Protein AF-A0A968K3A8-F1 (afdb_monomer_lite)

Radius of gyration: 24.77 Å; chains: 1; bounding box: 49×93×51 Å

Secondary structure (DSSP, 8-state):
---S-SSSSSSSSSS------------B-SS--EEEEE-HHHHHHHSTTTSTT-PPTT-S----TTPPP-EEEEE-PBPTT-SS-TT-----PPPTT-------EE-TTS-EEPPPPPPP--SSS-TT-S--B---TTSPPBPEE-HHHHS---S------GGGS-SS-S-SSS-----TT-SEE-SSPPTTTTTTHHHH--SS-EESSHHHHHHHHHHH-BTTB--TT----EETT-----

pLDDT: mean 70.06, std 15.85, range [37.5, 94.19]

Structure (mmCIF, N/CA/C/O backbone):
data_AF-A0A968K3A8-F1
#
_entry.id   AF-A0A968K3A8-F1
#
loop_
_atom_site.group_PDB
_atom_site.id
_atom_site.type_symbol
_atom_site.label_atom_id
_atom_site.label_alt_id
_atom_site.label_comp_id
_atom_site.label_asym_id
_atom_site.label_entity_id
_atom_site.label_seq_id
_atom_site.pdbx_PDB_ins_code
_atom_site.Cartn_x
_atom_site.Cartn_y
_atom_site.Cartn_z
_atom_site.occupancy
_atom_site.B_iso_or_equiv
_atom_site.auth_seq_id
_atom_site.auth_comp_id
_atom_site.auth_asym_id
_atom_site.auth_atom_id
_atom_site.pdbx_PDB_model_num
ATOM 1 N N . MET A 1 1 ? 18.594 -73.652 -20.340 1.00 46.50 1 MET A N 1
ATOM 2 C CA . MET A 1 1 ? 17.244 -73.217 -20.770 1.00 46.50 1 MET A CA 1
ATOM 3 C C . MET A 1 1 ? 16.472 -72.756 -19.541 1.00 46.50 1 MET A C 1
ATOM 5 O O . MET A 1 1 ? 16.042 -73.593 -18.764 1.00 46.50 1 MET A O 1
ATOM 9 N N . ILE A 1 2 ? 16.379 -71.441 -19.318 1.00 38.69 2 ILE A N 1
ATOM 10 C CA . ILE A 1 2 ? 15.643 -70.809 -18.207 1.00 38.69 2 ILE A CA 1
ATOM 11 C C . ILE A 1 2 ? 14.706 -69.752 -18.815 1.00 38.69 2 ILE A C 1
ATOM 13 O O . ILE A 1 2 ? 15.023 -69.140 -19.831 1.00 38.69 2 ILE A O 1
ATOM 17 N N . SER A 1 3 ? 13.509 -69.651 -18.240 1.00 44.22 3 SER A N 1
ATOM 18 C CA . SER A 1 3 ? 12.244 -69.248 -18.867 1.00 44.22 3 SER A CA 1
ATOM 19 C C . SER A 1 3 ? 12.092 -67.762 -19.237 1.00 44.22 3 SER A C 1
ATOM 21 O O . SER A 1 3 ? 12.485 -66.881 -18.476 1.00 44.22 3 SER A O 1
ATOM 23 N N . LYS A 1 4 ? 11.386 -67.495 -20.348 1.00 49.47 4 LYS A N 1
ATOM 24 C CA . LYS A 1 4 ? 11.006 -66.174 -20.896 1.00 49.47 4 LYS A CA 1
ATOM 25 C C . LYS A 1 4 ? 9.704 -65.577 -20.300 1.00 49.47 4 LYS A C 1
ATOM 27 O O . LYS A 1 4 ? 8.900 -65.023 -21.041 1.00 49.47 4 LYS A O 1
ATOM 32 N N . GLN A 1 5 ? 9.436 -65.677 -18.993 1.00 49.47 5 GLN A N 1
ATOM 33 C CA . GLN A 1 5 ? 8.121 -65.262 -18.438 1.00 49.47 5 GLN A CA 1
ATOM 34 C C . GLN A 1 5 ? 8.132 -64.245 -17.279 1.00 49.47 5 GLN A C 1
ATOM 36 O O . GLN A 1 5 ? 7.178 -64.176 -16.509 1.00 49.47 5 GLN A O 1
ATOM 41 N N . ARG A 1 6 ? 9.152 -63.385 -17.151 1.00 44.56 6 ARG A N 1
ATOM 42 C CA . ARG A 1 6 ? 9.173 -62.344 -16.093 1.00 44.56 6 ARG A CA 1
ATOM 43 C C . ARG A 1 6 ? 9.508 -60.923 -16.563 1.00 44.56 6 ARG A C 1
ATOM 45 O O . ARG A 1 6 ? 10.099 -60.162 -15.814 1.00 44.56 6 ARG A O 1
ATOM 52 N N . LEU A 1 7 ? 9.116 -60.544 -17.781 1.00 46.25 7 LEU A N 1
ATOM 53 C CA . LEU A 1 7 ? 9.461 -59.226 -18.350 1.00 46.25 7 LEU A CA 1
ATOM 54 C C . LEU A 1 7 ? 8.271 -58.392 -18.854 1.00 46.25 7 LEU A C 1
ATOM 56 O O . LEU A 1 7 ? 8.472 -57.425 -19.574 1.00 46.25 7 LEU A O 1
ATOM 60 N N . VAL A 1 8 ? 7.033 -58.714 -18.451 1.00 46.38 8 VAL A N 1
ATOM 61 C CA . VAL A 1 8 ? 5.826 -57.970 -18.895 1.00 46.38 8 VAL A CA 1
ATOM 62 C C . VAL A 1 8 ? 5.096 -57.242 -17.750 1.00 46.38 8 VAL A C 1
ATOM 64 O O . VAL A 1 8 ? 4.116 -56.546 -17.975 1.00 46.38 8 VAL A O 1
ATOM 67 N N . ARG A 1 9 ? 5.584 -57.304 -16.503 1.00 44.19 9 ARG A N 1
ATOM 68 C CA . ARG A 1 9 ? 4.948 -56.622 -15.349 1.00 44.19 9 ARG A CA 1
ATOM 69 C C . ARG A 1 9 ? 5.755 -55.458 -14.759 1.00 44.19 9 ARG A C 1
ATOM 71 O O . ARG A 1 9 ? 5.576 -55.125 -13.597 1.00 44.19 9 ARG A O 1
ATOM 78 N N . ALA A 1 10 ? 6.615 -54.831 -15.558 1.00 43.28 10 ALA A N 1
ATOM 79 C CA . ALA A 1 10 ? 7.345 -53.615 -15.174 1.00 43.28 10 ALA A CA 1
ATOM 80 C C . ALA A 1 10 ? 7.029 -52.408 -16.083 1.00 43.28 10 ALA A C 1
ATOM 82 O O . ALA A 1 10 ? 7.709 -51.392 -16.016 1.00 43.28 10 ALA A O 1
ATOM 83 N N . GLY A 1 11 ? 6.023 -52.523 -16.960 1.00 43.53 11 GLY A N 1
ATOM 84 C CA . GLY A 1 11 ? 5.851 -51.601 -18.086 1.00 43.53 11 GLY A CA 1
ATOM 85 C C . GLY A 1 11 ? 4.813 -50.489 -17.945 1.00 43.53 11 GLY A C 1
ATOM 86 O O . GLY A 1 11 ? 4.839 -49.587 -18.767 1.00 43.53 11 GLY A O 1
ATOM 87 N N . LEU A 1 12 ? 3.892 -50.504 -16.973 1.00 42.06 12 LEU A N 1
ATOM 88 C CA . LEU A 1 12 ? 2.768 -49.549 -17.014 1.00 42.06 12 LEU A CA 1
ATOM 89 C C . LEU A 1 12 ? 2.230 -49.103 -15.642 1.00 42.06 12 LEU A C 1
ATOM 91 O O . LEU A 1 12 ? 1.065 -48.760 -15.509 1.00 42.06 12 LEU A O 1
ATOM 95 N N . ALA A 1 13 ? 3.085 -49.070 -14.619 1.00 39.94 13 ALA A N 1
ATOM 96 C CA . ALA A 1 13 ? 2.828 -48.281 -13.404 1.00 39.94 13 ALA A CA 1
ATOM 97 C C . ALA A 1 13 ? 3.443 -46.864 -13.491 1.00 39.94 13 ALA A C 1
ATOM 99 O O . ALA A 1 13 ? 3.369 -46.097 -12.539 1.00 39.94 13 ALA A O 1
ATOM 100 N N . LEU A 1 14 ? 4.048 -46.512 -14.636 1.00 40.59 14 LEU A N 1
ATOM 101 C CA . LEU A 1 14 ? 4.801 -45.267 -14.840 1.00 40.59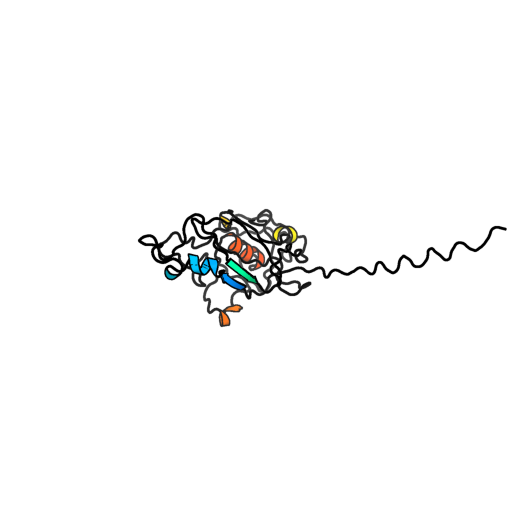 14 LEU A CA 1
ATOM 102 C C . LEU A 1 14 ? 4.041 -44.202 -15.655 1.00 40.59 14 LEU A C 1
ATOM 104 O O . LEU A 1 14 ? 4.583 -43.139 -15.926 1.00 40.59 14 LEU A O 1
ATOM 108 N N . ALA A 1 15 ? 2.790 -44.465 -16.046 1.00 42.97 15 ALA A N 1
ATOM 109 C CA . ALA A 1 15 ? 1.986 -43.551 -16.870 1.00 42.97 15 ALA A CA 1
ATOM 110 C C . ALA A 1 15 ? 0.800 -42.915 -16.121 1.00 42.97 15 ALA A C 1
ATOM 112 O O . ALA A 1 15 ? -0.043 -42.274 -16.740 1.00 42.97 15 ALA A O 1
ATOM 113 N N . LEU A 1 16 ? 0.727 -43.080 -14.795 1.00 38.34 16 LEU A N 1
ATOM 114 C CA . LEU A 1 16 ? -0.325 -42.477 -13.970 1.00 38.34 16 LEU A CA 1
ATOM 115 C C . LEU A 1 16 ? 0.218 -41.660 -12.791 1.00 38.34 16 LEU A C 1
ATOM 117 O O . LEU A 1 16 ? -0.476 -41.444 -11.807 1.00 38.34 16 LEU A O 1
ATOM 121 N N . ILE A 1 17 ? 1.434 -41.126 -12.924 1.00 43.03 17 ILE A N 1
ATOM 122 C CA . ILE A 1 17 ? 1.737 -39.814 -12.342 1.00 43.03 17 ILE A CA 1
ATOM 123 C C . ILE A 1 17 ? 1.320 -38.806 -13.414 1.00 43.03 17 ILE A C 1
ATOM 125 O O . ILE A 1 17 ? 2.137 -38.105 -14.004 1.00 43.03 17 ILE A O 1
ATOM 129 N N . MET A 1 18 ? 0.021 -38.796 -13.737 1.00 40.47 18 MET A N 1
ATOM 130 C CA . MET A 1 18 ? -0.579 -37.608 -14.315 1.00 40.47 18 MET A CA 1
ATOM 131 C C . M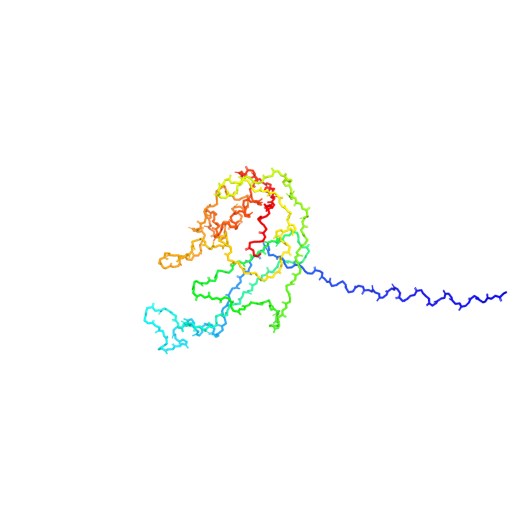ET A 1 18 ? -0.494 -36.583 -13.205 1.00 40.47 18 MET A C 1
ATOM 133 O O . MET A 1 18 ? -1.305 -36.569 -12.282 1.00 40.47 18 MET A O 1
ATOM 137 N N . SER A 1 19 ? 0.598 -35.824 -13.264 1.00 41.97 19 SER A N 1
ATOM 138 C CA . SER A 1 19 ? 0.769 -34.548 -12.612 1.00 41.97 19 SER A CA 1
ATOM 139 C C . SER A 1 19 ? -0.596 -33.886 -12.560 1.00 41.97 19 SER A C 1
ATOM 141 O O . SER A 1 19 ? -1.116 -33.449 -13.590 1.00 41.97 19 SER A O 1
ATOM 143 N N . VAL A 1 20 ? -1.182 -33.828 -11.367 1.00 37.50 20 VAL A N 1
ATOM 144 C CA . VAL A 1 20 ? -2.084 -32.734 -11.056 1.00 37.50 20 VAL A CA 1
ATOM 145 C C . VAL A 1 20 ? -1.192 -31.525 -11.272 1.00 37.50 20 VAL A C 1
ATOM 147 O O . VAL A 1 20 ? -0.338 -31.219 -10.440 1.00 37.50 20 VAL A O 1
ATOM 150 N N . GLN A 1 21 ? -1.264 -30.939 -12.467 1.00 39.16 21 GLN A N 1
ATOM 151 C CA . GLN A 1 21 ? -0.755 -29.607 -12.689 1.00 39.16 21 GLN A CA 1
ATOM 152 C C . GLN A 1 21 ? -1.634 -28.763 -11.783 1.00 39.16 21 GLN A C 1
ATOM 154 O O . GLN A 1 21 ? -2.735 -28.369 -12.148 1.00 39.16 21 GLN A O 1
ATOM 159 N N . ALA A 1 22 ? -1.205 -28.615 -10.529 1.00 39.34 22 ALA A N 1
ATOM 160 C CA . ALA A 1 22 ? -1.677 -27.525 -9.720 1.00 39.34 22 ALA A CA 1
ATOM 161 C C . ALA A 1 22 ? -1.360 -26.304 -10.572 1.00 39.34 22 ALA A C 1
ATOM 163 O O . ALA A 1 22 ? -0.186 -26.076 -10.881 1.00 39.34 22 ALA A O 1
ATOM 164 N N . ASP A 1 23 ? -2.398 -25.610 -11.041 1.00 39.25 23 ASP A N 1
ATOM 165 C CA . ASP A 1 23 ? -2.222 -24.304 -11.652 1.00 39.25 23 ASP A CA 1
ATOM 166 C C . ASP A 1 23 ? -1.273 -23.547 -10.727 1.00 39.25 23 ASP A C 1
ATOM 168 O O . ASP A 1 23 ? -1.590 -23.328 -9.554 1.00 39.25 23 ASP A O 1
ATOM 172 N N . VAL A 1 24 ? -0.073 -23.224 -11.205 1.00 39.59 24 VAL A N 1
ATOM 173 C CA . VAL A 1 24 ? 0.827 -22.366 -10.445 1.00 39.59 24 VAL A CA 1
ATOM 174 C C . VAL A 1 24 ? 0.186 -20.992 -10.520 1.00 39.59 24 VAL A C 1
ATOM 176 O O . VAL A 1 24 ? 0.274 -20.295 -11.531 1.00 39.59 24 VAL A O 1
ATOM 179 N N . ARG A 1 25 ? -0.588 -20.677 -9.482 1.00 46.88 25 ARG A N 1
ATOM 180 C CA . ARG A 1 25 ? -1.289 -19.409 -9.354 1.00 46.88 25 ARG A CA 1
ATOM 181 C C . ARG A 1 25 ? -0.331 -18.403 -8.743 1.00 46.88 25 ARG A C 1
ATOM 183 O O . ARG A 1 25 ? 0.289 -18.688 -7.719 1.00 46.88 25 ARG A O 1
ATOM 190 N N . ALA A 1 26 ? -0.198 -17.275 -9.423 1.00 42.75 26 ALA A N 1
ATOM 191 C CA . ALA A 1 26 ? 0.572 -16.136 -8.990 1.00 42.75 26 ALA A CA 1
ATOM 192 C C . ALA A 1 26 ? -0.346 -14.924 -9.003 1.00 42.75 26 ALA A C 1
ATOM 194 O O . ALA A 1 26 ? -0.728 -14.438 -10.070 1.00 42.75 26 ALA A O 1
ATOM 195 N N . ASP A 1 27 ? -0.691 -14.450 -7.812 1.00 49.00 27 ASP A N 1
ATOM 196 C CA . ASP A 1 27 ? -1.494 -13.249 -7.671 1.00 49.00 27 ASP A CA 1
ATOM 197 C C . ASP A 1 27 ? -0.566 -12.046 -7.822 1.00 49.00 27 ASP A C 1
ATOM 199 O O . ASP A 1 27 ? 0.313 -11.787 -7.005 1.00 49.00 27 ASP A O 1
ATOM 203 N N . SER A 1 28 ? -0.734 -11.342 -8.931 1.00 52.19 28 SER A N 1
ATOM 204 C CA . SER A 1 28 ? -0.062 -10.084 -9.246 1.00 52.19 28 SER A CA 1
ATOM 205 C C . SER A 1 28 ? -1.098 -8.965 -9.240 1.00 52.19 28 SER A C 1
ATOM 207 O O . SER A 1 28 ? -2.268 -9.219 -9.511 1.00 52.19 28 SER A O 1
ATOM 209 N N . VAL A 1 29 ? -0.714 -7.723 -8.957 1.00 56.12 29 VAL A N 1
ATOM 210 C CA . VAL A 1 29 ? -1.653 -6.591 -8.897 1.00 56.12 29 VAL A CA 1
ATOM 211 C C . VAL A 1 29 ? -1.274 -5.580 -9.988 1.00 56.12 29 VAL A C 1
ATOM 213 O O . VAL A 1 29 ? -0.395 -4.758 -9.794 1.00 56.12 29 VAL A O 1
ATOM 216 N N . ALA A 1 30 ? -1.885 -5.649 -11.178 1.00 50.69 30 ALA A N 1
ATOM 217 C CA . ALA A 1 30 ? -1.606 -4.719 -12.293 1.00 50.69 30 ALA A CA 1
ATOM 218 C C . ALA A 1 30 ? -2.731 -3.720 -12.555 1.00 50.69 30 ALA A C 1
ATOM 220 O O . ALA A 1 30 ? -2.517 -2.772 -13.301 1.00 50.69 30 ALA A O 1
ATOM 221 N N . GLN A 1 31 ? -3.927 -3.929 -12.009 1.00 53.56 31 GLN A N 1
ATOM 222 C CA . GLN A 1 31 ? -5.060 -3.020 -12.172 1.00 53.56 31 GLN A CA 1
ATOM 223 C C . GLN A 1 31 ? -5.922 -3.108 -10.923 1.00 53.56 31 GLN A C 1
ATOM 225 O O . GLN A 1 31 ? -6.483 -4.156 -10.609 1.00 53.56 31 GLN A O 1
ATOM 230 N N . ILE A 1 32 ? -5.969 -2.012 -10.173 1.00 60.22 32 ILE A N 1
ATOM 231 C CA . ILE A 1 32 ? -6.492 -2.026 -8.816 1.00 60.22 32 ILE A CA 1
ATOM 232 C C . ILE A 1 32 ? -7.946 -1.561 -8.821 1.00 60.22 32 ILE A C 1
ATOM 234 O O . ILE A 1 32 ? -8.240 -0.372 -8.748 1.00 60.22 32 ILE A O 1
ATOM 238 N N . ALA A 1 33 ? -8.866 -2.523 -8.837 1.00 64.88 33 ALA A N 1
ATOM 239 C CA . ALA A 1 33 ? -10.147 -2.344 -8.167 1.00 64.88 33 ALA A CA 1
ATOM 240 C C . ALA A 1 33 ? -9.976 -2.816 -6.718 1.00 64.88 33 ALA A C 1
ATOM 242 O O . ALA A 1 33 ? -10.177 -3.995 -6.414 1.00 64.88 33 ALA A O 1
ATOM 243 N N . THR A 1 34 ? -9.549 -1.900 -5.846 1.00 74.62 34 THR A N 1
ATOM 244 C CA . THR A 1 34 ? -9.538 -2.130 -4.398 1.00 74.62 34 THR A CA 1
ATOM 245 C C . THR A 1 34 ? -10.806 -1.567 -3.794 1.00 74.62 34 THR A C 1
ATOM 247 O O . THR A 1 34 ? -11.180 -0.423 -4.040 1.00 74.62 34 THR A O 1
ATOM 250 N N . SER A 1 35 ? -11.449 -2.368 -2.956 1.00 83.88 35 SER A N 1
ATOM 251 C CA . SER A 1 35 ? -12.471 -1.876 -2.043 1.00 83.88 35 SER A CA 1
ATOM 252 C C . SER A 1 35 ? -12.056 -2.172 -0.615 1.00 83.88 35 SER A C 1
ATOM 254 O O . SER A 1 35 ? -11.516 -3.233 -0.308 1.00 83.88 35 SER A O 1
ATOM 256 N N . VAL A 1 36 ? -12.316 -1.214 0.264 1.00 87.50 36 VAL A N 1
ATOM 257 C CA . VAL A 1 36 ? -12.121 -1.363 1.701 1.00 87.50 36 VAL A CA 1
ATOM 258 C C . VAL A 1 36 ? -13.483 -1.254 2.348 1.00 87.50 36 VAL A C 1
ATOM 260 O O . VAL A 1 36 ? -14.230 -0.310 2.102 1.00 87.50 36 VAL A O 1
ATOM 263 N N . ARG A 1 37 ? -13.811 -2.225 3.193 1.00 90.50 37 ARG A N 1
ATOM 264 C CA . ARG A 1 37 ? -14.998 -2.178 4.044 1.00 90.50 37 ARG A CA 1
ATOM 265 C C . ARG A 1 37 ? -14.601 -2.408 5.490 1.00 90.50 37 ARG A C 1
ATOM 267 O O . ARG A 1 37 ? -13.653 -3.132 5.778 1.00 90.50 37 ARG A O 1
ATOM 274 N N . ILE A 1 38 ? -15.368 -1.841 6.405 1.00 90.75 38 ILE A N 1
ATOM 275 C CA . ILE A 1 38 ? -15.240 -2.114 7.836 1.00 90.75 38 ILE A CA 1
ATOM 276 C C . ILE A 1 38 ? -16.225 -3.201 8.255 1.00 90.75 38 ILE A C 1
ATOM 278 O O . ILE A 1 38 ? -17.291 -3.368 7.655 1.00 90.75 38 ILE A O 1
ATOM 282 N N . SER A 1 39 ? -15.871 -3.969 9.284 1.00 88.00 39 SER A N 1
ATOM 283 C CA . SER A 1 39 ? -16.821 -4.906 9.885 1.00 88.00 39 SER A CA 1
ATOM 284 C C . SER A 1 39 ? -17.981 -4.153 10.553 1.00 88.00 39 SER A C 1
ATOM 286 O O . SER A 1 39 ? -17.832 -3.000 10.961 1.00 88.00 39 SER A O 1
ATOM 288 N N . ARG A 1 40 ? -19.135 -4.813 10.730 1.00 86.56 40 ARG A N 1
ATOM 289 C CA . ARG A 1 40 ? -20.256 -4.222 11.484 1.00 86.56 40 ARG A CA 1
ATOM 290 C C . ARG A 1 40 ? -19.835 -3.849 12.907 1.00 86.56 40 ARG A C 1
ATOM 292 O O . ARG A 1 40 ? -20.194 -2.777 13.370 1.00 86.56 40 ARG A O 1
ATOM 299 N N . ALA A 1 41 ? -19.046 -4.706 13.561 1.00 87.69 41 ALA A N 1
ATOM 300 C CA . ALA A 1 41 ? -18.514 -4.425 14.889 1.00 87.69 41 ALA A CA 1
ATOM 301 C C . ALA A 1 41 ? -17.695 -3.128 14.877 1.00 87.69 41 ALA A C 1
ATOM 303 O O . ALA A 1 41 ? -17.965 -2.229 15.656 1.00 87.69 41 ALA A O 1
ATOM 304 N N . THR A 1 42 ? -16.774 -2.984 13.926 1.00 90.56 42 THR A N 1
ATOM 305 C CA . THR A 1 42 ? -15.954 -1.776 13.750 1.00 90.56 42 THR A CA 1
ATOM 306 C C . THR A 1 42 ? -16.786 -0.529 13.473 1.00 90.56 42 THR A C 1
ATOM 308 O O . THR A 1 42 ? -16.502 0.516 14.050 1.00 90.56 42 THR A O 1
ATOM 311 N N . ALA A 1 43 ? -17.841 -0.630 12.663 1.00 88.81 43 ALA A N 1
ATOM 312 C CA . ALA A 1 43 ? -18.758 0.485 12.438 1.00 88.81 43 ALA A CA 1
ATOM 313 C C . ALA A 1 43 ? -19.410 0.959 13.749 1.00 88.81 43 ALA A C 1
ATOM 315 O O . ALA A 1 43 ? -19.427 2.155 14.012 1.00 88.81 43 ALA A O 1
ATOM 316 N N . THR A 1 44 ? -19.850 0.037 14.613 1.00 85.62 44 THR A N 1
ATOM 317 C CA . THR A 1 44 ? -20.399 0.361 15.943 1.00 85.62 44 THR A CA 1
ATOM 318 C C . THR A 1 44 ? -19.382 1.043 16.865 1.00 85.62 44 THR A C 1
ATOM 320 O O . THR A 1 44 ? -19.771 1.824 17.727 1.00 85.62 44 THR A O 1
ATOM 323 N N . LEU A 1 45 ? -18.088 0.750 16.709 1.00 86.19 45 LEU A N 1
ATOM 324 C CA . LEU A 1 45 ? -17.020 1.382 17.493 1.00 86.19 45 LEU A CA 1
ATOM 325 C C . LEU A 1 45 ? -16.733 2.809 17.024 1.00 86.19 45 LEU A C 1
ATOM 327 O O . LEU A 1 45 ? -16.488 3.692 17.843 1.00 86.19 45 LEU A O 1
ATOM 331 N N . ILE A 1 46 ? -16.741 3.021 15.708 1.00 86.00 46 ILE A N 1
ATOM 332 C CA . ILE A 1 46 ? -16.433 4.317 15.100 1.00 86.00 46 ILE A CA 1
ATOM 333 C C . ILE A 1 46 ? -17.609 5.280 15.255 1.00 86.00 46 ILE A C 1
ATOM 335 O O . ILE A 1 46 ? -17.390 6.448 15.565 1.00 86.00 46 ILE A O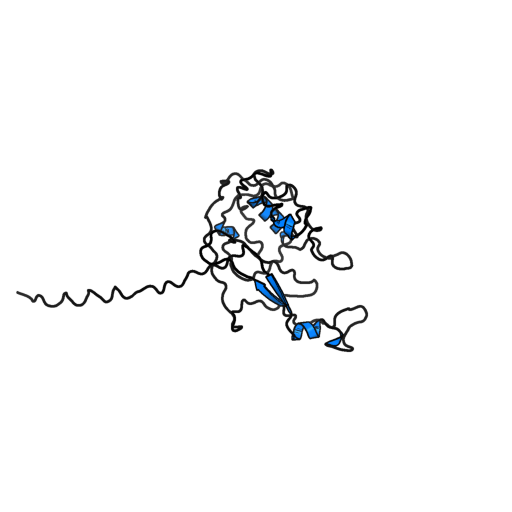 1
ATOM 339 N N . ASP A 1 47 ? -18.838 4.800 15.062 1.00 83.75 47 ASP A N 1
ATOM 340 C CA . ASP A 1 47 ? -20.048 5.609 15.157 1.00 83.75 47 ASP A CA 1
ATOM 341 C C . ASP A 1 47 ? -20.358 5.972 16.624 1.00 83.75 47 ASP A C 1
ATOM 343 O O . ASP A 1 47 ? -20.666 5.081 17.424 1.00 83.75 47 ASP A O 1
ATOM 347 N N . PRO A 1 48 ? -20.350 7.267 16.999 1.00 75.38 48 PRO A N 1
ATOM 348 C CA . PRO A 1 48 ? -20.804 7.730 18.311 1.00 75.38 48 PRO A CA 1
ATOM 349 C C . PRO A 1 48 ? -22.187 7.209 18.722 1.00 75.38 48 PRO A C 1
ATOM 351 O O . PRO A 1 48 ? -22.445 7.010 19.910 1.00 75.38 48 PRO A O 1
ATOM 354 N N . GLN A 1 49 ? -23.081 6.974 17.756 1.00 77.56 49 GLN A N 1
ATOM 355 C CA . GLN A 1 49 ? -24.416 6.425 17.997 1.00 77.56 49 GLN A CA 1
ATOM 356 C C . GLN A 1 49 ? -24.393 4.915 18.255 1.00 77.56 49 GLN A C 1
ATOM 358 O O . GLN A 1 49 ? -25.293 4.391 18.908 1.00 77.56 49 GLN A O 1
ATOM 363 N N . GLY A 1 50 ? -23.350 4.214 17.802 1.00 74.19 50 GLY A N 1
ATOM 364 C CA . GLY A 1 50 ? -23.132 2.798 18.088 1.00 74.19 50 GLY A CA 1
ATOM 365 C C . GLY A 1 50 ? -22.792 2.525 19.556 1.00 74.19 50 GLY A C 1
ATOM 366 O O . GLY A 1 50 ? -23.015 1.420 20.051 1.00 74.19 50 GLY A O 1
ATOM 367 N N . ARG A 1 51 ? -22.303 3.544 20.274 1.00 75.69 51 ARG A N 1
ATOM 368 C CA . ARG A 1 51 ? -21.996 3.507 21.710 1.00 75.69 51 ARG A CA 1
ATOM 369 C C . ARG A 1 51 ? -22.400 4.832 22.396 1.00 75.69 51 ARG A C 1
ATOM 371 O O . ARG A 1 51 ? -21.533 5.631 22.760 1.00 75.69 51 ARG A O 1
ATOM 378 N N . PRO A 1 52 ? -23.705 5.083 22.609 1.00 74.88 52 PRO A N 1
ATOM 379 C CA . PRO A 1 52 ? -24.181 6.342 23.180 1.00 74.88 52 PRO A CA 1
ATOM 380 C C . PRO A 1 52 ? -23.595 6.613 24.571 1.00 74.88 52 PRO A C 1
ATOM 382 O O . PRO A 1 52 ? -23.493 5.711 25.402 1.00 74.88 52 PRO A O 1
ATOM 385 N N . GLY A 1 53 ? -23.197 7.862 24.829 1.00 74.38 53 GLY A N 1
ATOM 386 C CA . GLY A 1 53 ? -22.624 8.283 26.116 1.00 74.38 53 GLY A CA 1
ATOM 387 C C . GLY A 1 53 ? -21.183 7.823 26.361 1.00 74.38 53 GLY A C 1
ATOM 388 O O . GLY A 1 53 ? -20.633 8.078 27.430 1.00 74.38 53 GLY A O 1
ATOM 389 N N . MET A 1 54 ? -20.555 7.158 25.385 1.00 75.44 54 MET A N 1
ATOM 390 C CA . MET A 1 54 ? -19.189 6.650 25.506 1.00 75.44 54 MET A CA 1
ATOM 391 C C . MET A 1 54 ? -18.128 7.477 24.769 1.00 75.44 54 MET A C 1
ATOM 393 O O . MET A 1 54 ? -16.938 7.184 24.916 1.00 75.44 54 MET A O 1
ATOM 397 N N . THR A 1 55 ? -18.520 8.510 24.026 1.00 77.25 55 THR A N 1
ATOM 398 C CA . THR A 1 55 ? -17.591 9.452 23.392 1.00 77.25 55 THR A CA 1
ATOM 399 C C . THR A 1 55 ? -16.957 10.376 24.424 1.00 77.25 55 THR A C 1
ATOM 401 O O . THR A 1 55 ? -17.659 11.010 25.211 1.00 77.25 55 THR A O 1
ATOM 404 N N . THR A 1 56 ? -15.633 10.489 24.405 1.00 73.38 56 THR A N 1
ATOM 405 C CA . THR A 1 56 ? -14.909 11.479 25.208 1.00 73.38 56 THR A CA 1
ATOM 406 C C . THR A 1 56 ? -15.117 12.888 24.650 1.00 73.38 56 THR A C 1
ATOM 408 O O . THR A 1 56 ? -15.292 13.077 23.444 1.00 73.38 56 THR A O 1
ATOM 411 N N . THR A 1 57 ? -15.097 13.898 25.523 1.00 73.81 57 THR A N 1
ATOM 412 C CA . THR A 1 57 ? -15.204 15.309 25.124 1.00 73.81 57 THR A CA 1
ATOM 413 C C . THR A 1 57 ? -14.123 15.655 24.097 1.00 73.81 57 THR A C 1
ATOM 415 O O . THR A 1 57 ? -12.939 15.468 24.361 1.00 73.81 57 THR A O 1
ATOM 418 N N . GLY A 1 58 ? -14.531 16.148 22.924 1.00 71.00 58 GLY A N 1
ATOM 419 C CA . GLY A 1 58 ? -13.627 16.481 21.815 1.00 71.00 58 GLY A CA 1
ATOM 420 C C . GLY A 1 58 ? -13.354 15.340 20.825 1.00 71.00 58 GLY A C 1
ATOM 421 O O . GLY A 1 58 ? -12.734 15.585 19.792 1.00 71.00 58 GLY A O 1
ATOM 422 N N . SER A 1 59 ? -13.847 14.122 21.078 1.00 72.38 59 SER A N 1
ATOM 423 C CA . SER A 1 59 ? -13.752 13.002 20.135 1.00 72.38 59 SER A CA 1
ATOM 424 C C . SER A 1 59 ? -14.970 12.926 19.211 1.00 72.38 59 SER A C 1
ATOM 426 O O . SER A 1 59 ? -16.110 13.097 19.641 1.00 72.38 59 SER A O 1
ATOM 428 N N . ARG A 1 60 ? -14.729 12.607 17.932 1.00 75.19 60 ARG A N 1
ATOM 429 C CA . ARG A 1 60 ? -15.774 12.292 16.937 1.00 75.19 60 ARG A CA 1
ATOM 430 C C . ARG A 1 60 ? -16.050 10.789 16.805 1.00 75.19 60 ARG A C 1
ATOM 432 O O . ARG A 1 60 ? -16.814 10.389 15.937 1.00 75.19 60 ARG A O 1
ATOM 439 N N . THR A 1 61 ? -15.412 9.971 17.637 1.00 80.94 61 THR A N 1
ATOM 440 C CA . THR A 1 61 ? -15.505 8.507 17.625 1.00 80.94 61 THR A CA 1
ATOM 441 C C . THR A 1 61 ? -15.673 7.958 19.043 1.00 80.94 61 THR A C 1
ATOM 443 O O . THR A 1 61 ? -15.241 8.588 20.014 1.00 80.94 61 THR A O 1
ATOM 446 N N . ALA A 1 62 ? -16.296 6.784 19.168 1.00 83.12 62 ALA A N 1
ATOM 447 C CA . ALA A 1 62 ? -16.425 6.050 20.429 1.00 83.12 62 ALA A CA 1
ATOM 448 C C . ALA A 1 62 ? -15.333 4.976 20.627 1.00 83.12 62 ALA A C 1
ATOM 450 O O . ALA A 1 62 ? -15.418 4.182 21.571 1.00 83.12 62 ALA A O 1
ATOM 451 N N . VAL A 1 63 ? -14.317 4.958 19.755 1.00 86.75 63 VAL A N 1
ATOM 452 C CA . VAL A 1 63 ? -13.146 4.072 19.846 1.00 86.75 63 VAL A CA 1
ATOM 453 C C . VAL A 1 63 ? -12.322 4.386 21.094 1.00 86.75 63 VAL A C 1
ATOM 455 O O . VAL A 1 63 ? -12.084 5.550 21.425 1.00 86.75 63 VAL A O 1
ATOM 458 N N . ARG A 1 64 ? -11.869 3.335 21.785 1.00 86.12 64 ARG A N 1
ATOM 459 C CA . ARG A 1 64 ? -11.078 3.405 23.021 1.00 86.12 64 ARG A CA 1
ATOM 460 C C . ARG A 1 64 ? -9.869 2.461 22.963 1.00 86.12 64 ARG A C 1
ATOM 462 O O . ARG A 1 64 ? -9.895 1.496 22.200 1.00 86.12 64 ARG A O 1
ATOM 469 N N . PRO A 1 65 ? -8.828 2.684 23.791 1.00 88.00 65 PRO A N 1
ATOM 470 C CA . PRO A 1 65 ? -7.737 1.722 23.936 1.00 88.00 65 PRO A CA 1
ATOM 471 C C . PRO A 1 65 ? -8.263 0.310 24.239 1.00 88.00 65 PRO A C 1
ATOM 473 O O . PRO A 1 65 ? -9.112 0.142 25.116 1.00 88.00 65 PRO A O 1
ATOM 476 N N . GLY A 1 66 ? -7.768 -0.688 23.503 1.00 88.69 66 GLY A N 1
ATOM 477 C CA . GLY A 1 66 ? -8.189 -2.092 23.605 1.00 88.69 66 GLY A CA 1
ATOM 478 C C . GLY A 1 66 ? -9.323 -2.513 22.658 1.00 88.69 66 GLY A C 1
ATOM 479 O O . GLY A 1 66 ? -9.560 -3.710 22.505 1.00 88.69 66 GLY A O 1
ATOM 480 N N . ASP A 1 67 ? -10.006 -1.576 21.992 1.00 91.44 67 ASP A N 1
ATOM 481 C CA . ASP A 1 67 ? -10.938 -1.920 20.913 1.00 91.44 67 ASP A CA 1
ATOM 482 C C . ASP A 1 67 ? -10.179 -2.458 19.681 1.00 91.44 67 ASP A C 1
ATOM 484 O O . ASP A 1 67 ? -9.135 -1.930 19.298 1.00 91.44 67 ASP A O 1
ATOM 488 N N . ILE A 1 68 ? -10.742 -3.469 19.007 1.00 92.19 68 ILE A N 1
ATOM 489 C CA . ILE A 1 68 ? -10.187 -4.023 17.761 1.00 92.19 68 ILE A CA 1
ATOM 490 C C . ILE A 1 68 ? -10.986 -3.505 16.561 1.00 92.19 68 ILE A C 1
ATOM 492 O O . ILE A 1 68 ? -12.171 -3.811 16.392 1.00 92.19 68 ILE A O 1
ATOM 496 N N . LEU A 1 69 ? -10.318 -2.751 15.687 1.00 92.00 69 LEU A N 1
ATOM 497 C CA . LEU A 1 69 ? -10.877 -2.269 14.425 1.00 92.00 69 LEU A CA 1
ATOM 498 C C . LEU A 1 69 ? -10.508 -3.235 13.294 1.00 92.00 69 LEU A C 1
ATOM 500 O O . LEU A 1 69 ? -9.342 -3.524 13.056 1.00 92.00 69 LEU A O 1
ATOM 504 N N . THR A 1 70 ? -11.513 -3.754 12.596 1.00 92.81 70 THR A N 1
ATOM 505 C CA . THR A 1 70 ? -11.367 -4.731 11.516 1.00 92.81 70 THR A CA 1
ATOM 506 C C . THR A 1 70 ? -11.717 -4.085 10.185 1.00 92.81 70 THR A C 1
ATOM 508 O O . THR A 1 70 ? -12.877 -3.740 9.926 1.00 92.81 70 THR A O 1
ATOM 511 N N . PHE A 1 71 ? -10.708 -4.001 9.327 1.00 91.06 71 PHE A N 1
ATOM 512 C CA . PHE A 1 71 ? -10.814 -3.580 7.939 1.00 91.06 71 PHE A CA 1
ATOM 513 C C . PHE A 1 71 ? -10.674 -4.806 7.041 1.00 91.06 71 PHE A C 1
ATOM 515 O O . PHE A 1 71 ? -9.870 -5.697 7.304 1.00 91.06 71 PHE A O 1
ATOM 522 N N . ILE A 1 72 ? -11.489 -4.866 5.996 1.00 90.88 72 ILE A N 1
ATOM 523 C CA . ILE A 1 72 ? -11.494 -5.948 5.020 1.00 90.88 72 ILE A CA 1
ATOM 524 C C . ILE A 1 72 ? -11.258 -5.307 3.664 1.00 90.88 72 ILE A C 1
ATOM 526 O O . ILE A 1 72 ? -12.127 -4.604 3.143 1.00 90.88 72 ILE A O 1
ATOM 530 N N . ALA A 1 73 ? -10.069 -5.543 3.124 1.00 88.88 73 ALA A N 1
ATOM 531 C CA . ALA A 1 73 ? -9.704 -5.139 1.783 1.00 88.88 73 ALA A CA 1
ATOM 532 C C . ALA A 1 73 ? -10.008 -6.273 0.802 1.00 88.88 73 ALA A C 1
ATOM 534 O O . ALA A 1 73 ? -9.676 -7.429 1.057 1.00 88.88 73 ALA A O 1
ATOM 535 N N . HIS A 1 74 ? -10.625 -5.927 -0.320 1.00 85.81 74 HIS A N 1
ATOM 536 C CA . HIS A 1 74 ? -10.754 -6.795 -1.482 1.00 85.81 74 HIS A CA 1
ATOM 537 C C . HIS A 1 74 ? -9.981 -6.167 -2.623 1.00 85.81 74 HIS A C 1
ATOM 539 O O . HIS A 1 74 ? -10.171 -4.983 -2.900 1.00 85.81 74 HIS A O 1
ATOM 545 N N . PHE A 1 75 ? -9.158 -6.960 -3.290 1.00 77.88 75 PHE A N 1
ATOM 546 C CA . PHE A 1 75 ? -8.424 -6.564 -4.482 1.00 77.88 75 PHE A CA 1
ATOM 547 C C . PHE A 1 75 ? -8.715 -7.567 -5.595 1.00 77.88 75 PHE A C 1
ATOM 549 O O . PHE A 1 75 ? -8.919 -8.753 -5.342 1.00 77.88 75 PHE A O 1
ATOM 556 N N . THR A 1 76 ? -8.752 -7.082 -6.833 1.00 74.38 76 THR A N 1
ATOM 557 C CA . THR A 1 76 ? -8.849 -7.950 -8.011 1.00 74.38 76 THR A CA 1
ATOM 558 C C . THR A 1 76 ? -7.434 -8.243 -8.502 1.00 74.38 76 THR A C 1
ATOM 560 O O . THR A 1 76 ? -6.783 -7.321 -8.999 1.00 74.38 76 THR A O 1
ATOM 563 N N . PRO A 1 77 ? -6.918 -9.475 -8.350 1.00 69.25 77 PRO A N 1
ATOM 564 C CA . PRO A 1 77 ? -5.608 -9.812 -8.881 1.00 69.25 77 PRO A CA 1
ATOM 565 C C . PRO A 1 77 ? -5.658 -9.908 -10.410 1.00 69.25 77 PRO A C 1
ATOM 567 O O . PRO A 1 77 ? -6.699 -10.140 -11.029 1.00 69.25 77 PRO A O 1
ATOM 570 N N . VAL A 1 78 ? -4.495 -9.761 -11.027 1.00 66.25 78 VAL A N 1
ATOM 571 C CA . VAL A 1 78 ? -4.265 -10.053 -12.441 1.00 66.25 78 VAL A CA 1
ATOM 572 C C . VAL A 1 78 ? -4.388 -11.555 -12.644 1.00 66.25 78 VAL A C 1
ATOM 574 O O . VAL A 1 78 ? -3.902 -12.318 -11.810 1.00 66.25 78 VAL A O 1
ATOM 577 N N . PRO A 1 79 ? -4.980 -12.008 -13.762 1.00 63.59 79 PRO A N 1
ATOM 578 C CA . PRO A 1 79 ? -4.983 -13.421 -14.102 1.00 63.59 79 PRO A CA 1
ATOM 579 C C . PRO A 1 79 ? -3.577 -14.039 -14.072 1.00 63.59 79 PRO A C 1
ATOM 581 O O . PRO A 1 79 ? -2.600 -13.413 -14.484 1.00 63.59 79 PRO A O 1
ATOM 584 N N . ASN A 1 80 ? -3.496 -15.299 -13.650 1.00 58.59 80 ASN A N 1
ATOM 585 C CA . ASN A 1 80 ? -2.241 -16.046 -13.555 1.00 58.59 80 ASN A CA 1
ATOM 586 C C . ASN A 1 80 ? -1.488 -16.129 -14.894 1.00 58.59 80 ASN A C 1
ATOM 588 O O . ASN A 1 80 ? -2.092 -16.172 -15.970 1.00 58.59 80 ASN A O 1
ATOM 592 N N . GLY A 1 81 ? -0.154 -16.201 -14.820 1.00 55.03 81 GLY A N 1
ATOM 593 C CA . GLY A 1 81 ? 0.715 -16.367 -15.992 1.00 55.03 81 GLY A CA 1
ATOM 594 C C . GLY A 1 81 ? 0.789 -15.133 -16.897 1.00 55.03 81 GLY A C 1
ATOM 595 O O . GLY A 1 81 ? 1.147 -15.239 -18.070 1.00 55.03 81 GLY A O 1
ATOM 596 N N . ARG A 1 82 ? 0.408 -13.959 -16.386 1.00 60.69 82 ARG A N 1
ATOM 597 C CA . ARG A 1 82 ? 0.556 -12.681 -17.085 1.00 60.69 82 ARG A CA 1
ATOM 598 C C . ARG A 1 82 ? 1.888 -12.039 -16.711 1.00 60.69 82 ARG A C 1
ATOM 600 O O . ARG A 1 82 ? 2.304 -12.074 -15.563 1.00 60.69 82 ARG A O 1
ATOM 607 N N . ILE A 1 83 ? 2.521 -11.397 -17.687 1.00 56.78 83 ILE A N 1
ATOM 608 C CA . ILE A 1 83 ? 3.790 -10.667 -17.526 1.00 56.78 83 ILE A CA 1
ATOM 609 C C . ILE A 1 83 ? 3.603 -9.255 -16.933 1.00 56.78 83 ILE A C 1
ATOM 611 O O . ILE A 1 83 ? 4.444 -8.386 -17.121 1.00 56.78 83 ILE A O 1
ATOM 615 N N . ARG A 1 84 ? 2.456 -8.982 -16.298 1.00 60.62 84 ARG A N 1
ATOM 616 C CA . ARG A 1 84 ? 2.080 -7.661 -15.769 1.00 60.62 84 ARG A CA 1
ATOM 617 C C . ARG A 1 84 ?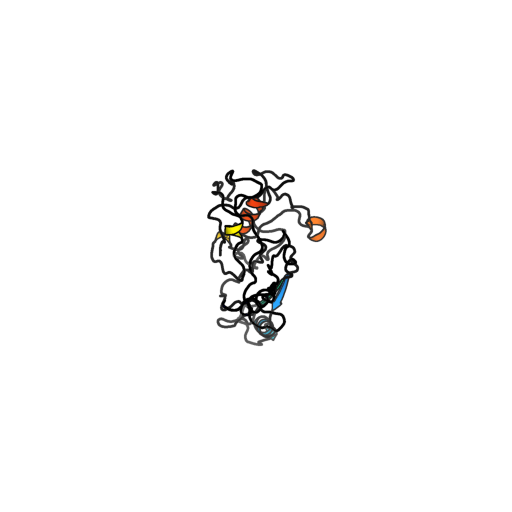 1.609 -7.805 -14.325 1.00 60.62 84 ARG A C 1
ATOM 619 O O . ARG A 1 84 ? 0.943 -8.784 -14.003 1.00 60.62 84 ARG A O 1
ATOM 626 N N . GLY A 1 85 ? 1.901 -6.803 -13.495 1.00 61.88 85 GLY A N 1
ATOM 627 C CA . GLY A 1 85 ? 1.478 -6.742 -12.085 1.00 61.88 85 GLY A CA 1
ATOM 628 C C . GLY A 1 85 ? 2.426 -7.414 -11.105 1.00 61.88 85 GLY A C 1
ATOM 629 O O . GLY A 1 85 ? 2.116 -7.471 -9.914 1.00 61.88 85 GLY A O 1
ATOM 630 N N . LEU A 1 86 ? 3.553 -7.927 -11.603 1.00 65.44 86 LEU A N 1
ATOM 631 C CA . LEU A 1 86 ? 4.662 -8.322 -10.755 1.00 65.44 86 LEU A CA 1
ATOM 632 C C . LEU A 1 86 ? 5.090 -7.096 -9.941 1.00 65.44 86 LEU A C 1
ATOM 634 O O . LEU A 1 86 ? 5.315 -6.033 -10.517 1.00 65.44 86 LEU A O 1
ATOM 638 N N . GLY A 1 87 ? 5.134 -7.243 -8.620 1.00 65.56 87 GLY A N 1
ATOM 639 C CA . GLY A 1 87 ? 5.482 -6.152 -7.717 1.00 65.56 87 GLY A CA 1
ATOM 640 C C . GLY A 1 87 ? 4.371 -5.155 -7.412 1.00 65.56 87 GLY A C 1
ATOM 641 O O . GLY A 1 87 ? 4.634 -4.135 -6.788 1.00 65.56 87 GLY A O 1
ATOM 642 N N . GLY A 1 88 ? 3.132 -5.431 -7.819 1.00 72.00 88 GLY A N 1
ATOM 643 C CA . GLY A 1 88 ? 1.994 -4.633 -7.382 1.00 72.00 88 GLY A CA 1
ATOM 644 C C . GLY A 1 88 ? 1.603 -4.938 -5.936 1.00 72.00 88 GLY A C 1
ATOM 645 O O . GLY A 1 88 ? 1.440 -6.098 -5.559 1.00 72.00 88 GLY A O 1
ATOM 646 N N . TYR A 1 89 ? 1.395 -3.891 -5.145 1.00 76.88 89 TYR A N 1
ATOM 647 C CA . TYR A 1 89 ? 0.955 -3.958 -3.751 1.00 76.88 89 TYR A CA 1
ATOM 648 C C . TYR A 1 89 ? -0.087 -2.873 -3.470 1.00 76.88 89 TYR A C 1
ATOM 650 O O . TYR A 1 89 ? -0.317 -1.964 -4.269 1.00 76.88 89 TYR A O 1
ATOM 658 N N . VAL A 1 90 ? -0.741 -2.986 -2.315 1.00 80.19 90 VAL A N 1
ATOM 659 C CA . VAL A 1 90 ? -1.613 -1.948 -1.765 1.00 80.19 90 VAL A CA 1
ATOM 660 C C . VAL A 1 90 ? -1.127 -1.636 -0.361 1.00 80.19 90 VAL A C 1
ATOM 662 O O . VAL A 1 90 ? -1.070 -2.525 0.489 1.00 80.19 90 VAL A O 1
ATOM 665 N N . THR A 1 91 ? -0.809 -0.371 -0.115 1.00 84.31 91 THR A N 1
ATOM 666 C CA . THR A 1 91 ? -0.346 0.093 1.192 1.00 84.31 91 THR A CA 1
ATOM 667 C C . THR A 1 91 ? -1.525 0.568 2.031 1.00 84.31 91 THR A C 1
ATOM 669 O O . THR A 1 91 ? -2.312 1.414 1.606 1.00 84.31 91 THR A O 1
ATOM 672 N N . PHE A 1 92 ? -1.628 0.046 3.252 1.00 86.75 92 PHE A N 1
ATOM 673 C CA . PHE A 1 92 ? -2.575 0.519 4.257 1.00 86.75 92 PHE A CA 1
ATOM 674 C C . PHE A 1 92 ? -1.818 1.243 5.361 1.00 86.75 92 PHE A C 1
ATOM 676 O O . PHE A 1 92 ? -1.048 0.633 6.100 1.00 86.75 92 PHE A O 1
ATOM 683 N N . TYR A 1 93 ? -2.061 2.544 5.495 1.00 88.25 93 TYR A N 1
ATOM 684 C CA . TYR A 1 93 ? -1.488 3.320 6.586 1.00 88.25 93 TYR A CA 1
ATOM 685 C C . TYR A 1 93 ? -2.274 3.096 7.873 1.00 88.25 93 TYR A C 1
ATOM 687 O O . TYR A 1 93 ? -3.472 3.374 7.948 1.00 88.25 93 TYR A O 1
ATOM 695 N N . VAL A 1 94 ? -1.575 2.597 8.888 1.00 87.06 94 VAL A N 1
ATOM 696 C CA . VAL A 1 94 ? -2.122 2.382 10.226 1.00 87.06 94 VAL A CA 1
ATOM 697 C C . VAL A 1 94 ? -2.214 3.740 10.936 1.00 87.06 94 VAL A C 1
ATOM 699 O O . VAL A 1 94 ? -1.204 4.445 11.011 1.00 87.06 94 VAL A O 1
ATOM 702 N N . PRO A 1 95 ? -3.396 4.150 11.433 1.00 81.00 95 PRO A N 1
ATOM 703 C CA . PRO A 1 95 ? -3.545 5.417 12.141 1.00 81.00 95 PRO A CA 1
ATOM 704 C C . PRO A 1 95 ? -2.614 5.529 13.350 1.00 81.00 95 PRO A C 1
ATOM 706 O O . PRO A 1 95 ? -2.346 4.542 14.044 1.00 81.00 95 PRO A O 1
ATOM 709 N N . ARG A 1 96 ? -2.177 6.754 13.666 1.00 77.62 96 ARG A N 1
ATOM 710 C CA . ARG A 1 96 ? -1.415 7.005 14.898 1.00 77.62 96 ARG A CA 1
ATOM 711 C C . ARG A 1 96 ? -2.224 6.552 16.116 1.00 77.62 96 ARG A C 1
ATOM 713 O O . ARG A 1 96 ? -3.447 6.679 16.144 1.00 77.62 96 ARG A O 1
ATOM 720 N N . ASN A 1 97 ? -1.523 6.065 17.140 1.00 81.00 97 ASN A N 1
ATOM 721 C CA . ASN A 1 97 ? -2.109 5.518 18.373 1.00 81.00 97 ASN A CA 1
ATOM 722 C C . ASN A 1 97 ? -2.924 4.227 18.179 1.00 81.00 97 ASN A C 1
ATOM 724 O O . ASN A 1 97 ? -3.731 3.877 19.038 1.00 81.00 97 ASN A O 1
ATOM 728 N N . THR A 1 98 ? -2.719 3.518 17.069 1.00 86.81 98 THR A N 1
ATOM 729 C CA . THR A 1 98 ? -3.243 2.165 16.861 1.00 86.81 98 THR A CA 1
ATOM 730 C C . THR A 1 98 ? -2.094 1.205 16.580 1.00 86.81 98 THR A C 1
ATOM 732 O O . THR A 1 98 ? -1.010 1.629 16.179 1.00 86.81 98 THR A O 1
ATOM 735 N N . GLU A 1 99 ? -2.321 -0.084 16.812 1.00 90.38 99 GLU A N 1
ATOM 736 C CA . GLU A 1 99 ? -1.361 -1.143 16.514 1.00 90.38 99 GLU A CA 1
ATOM 737 C C . GLU A 1 99 ? -2.029 -2.256 15.704 1.00 90.38 99 GLU A C 1
ATOM 739 O O . GLU A 1 99 ? -3.240 -2.486 15.793 1.00 90.38 99 GLU A O 1
ATOM 744 N N . VAL A 1 100 ? -1.231 -2.961 14.905 1.00 91.56 100 VAL A N 1
ATOM 745 C CA . VAL A 1 100 ? -1.705 -4.124 14.155 1.00 91.56 100 VAL A CA 1
ATOM 746 C C . VAL A 1 100 ? -1.671 -5.342 15.072 1.00 91.56 100 VAL A C 1
ATOM 748 O O . VAL A 1 100 ? -0.616 -5.913 15.319 1.00 91.56 100 VAL A O 1
ATOM 751 N N . VAL A 1 101 ? -2.842 -5.768 15.549 1.00 93.12 101 VAL A N 1
ATOM 752 C CA . VAL A 1 101 ? -2.984 -6.969 16.401 1.00 93.12 101 VAL A CA 1
ATOM 753 C C . VAL A 1 101 ? -3.204 -8.264 15.609 1.00 93.12 101 VAL A C 1
ATOM 755 O O . VAL A 1 101 ? -3.228 -9.352 16.181 1.00 93.12 101 VAL A O 1
ATOM 758 N N . GLY A 1 102 ? -3.388 -8.174 14.289 1.00 92.38 102 GLY A N 1
ATOM 759 C CA . GLY A 1 102 ? -3.519 -9.338 13.418 1.00 92.38 102 GLY A CA 1
ATOM 760 C C . GLY A 1 102 ? -3.835 -8.982 11.969 1.00 92.38 102 GLY A C 1
ATOM 761 O O . GLY A 1 102 ? -4.528 -8.005 11.690 1.00 92.38 102 GLY A O 1
ATOM 762 N N . ALA A 1 103 ? -3.356 -9.815 11.047 1.00 92.62 103 ALA A N 1
ATOM 763 C CA . ALA A 1 103 ? -3.654 -9.734 9.623 1.00 92.62 103 ALA A CA 1
ATOM 764 C C . ALA A 1 103 ? -3.698 -11.142 9.015 1.00 92.62 103 ALA A C 1
ATOM 766 O O . ALA A 1 103 ? -2.974 -12.037 9.448 1.00 92.62 103 ALA A O 1
ATOM 767 N N . ARG A 1 104 ? -4.576 -11.358 8.032 1.00 92.44 104 ARG A N 1
ATOM 768 C CA . ARG A 1 104 ? -4.708 -12.642 7.333 1.00 92.44 104 ARG A CA 1
ATOM 769 C C . ARG A 1 104 ? -5.316 -12.463 5.951 1.00 92.44 104 ARG A C 1
ATOM 771 O O . ARG A 1 104 ? -6.156 -11.588 5.757 1.00 92.44 104 ARG A O 1
ATOM 778 N N . ILE A 1 105 ? -4.939 -13.348 5.037 1.00 90.06 105 ILE A N 1
ATOM 779 C CA . ILE A 1 105 ? -5.622 -13.529 3.757 1.00 90.06 105 ILE A CA 1
ATOM 780 C C . ILE A 1 105 ? -6.722 -14.563 3.976 1.00 90.06 105 ILE A C 1
ATOM 782 O O . ILE A 1 105 ? -6.498 -15.575 4.645 1.00 90.06 105 ILE A O 1
ATOM 786 N N . ILE A 1 106 ? -7.915 -14.287 3.454 1.00 90.50 106 ILE A N 1
ATOM 787 C CA . ILE A 1 106 ? -9.058 -15.194 3.542 1.00 90.50 106 ILE A CA 1
ATOM 788 C C . ILE A 1 106 ? -9.594 -15.525 2.155 1.00 90.50 106 ILE A C 1
ATOM 790 O O . ILE A 1 106 ? -9.559 -14.682 1.259 1.00 90.50 106 ILE A O 1
ATOM 794 N N . ASP A 1 107 ? -10.108 -16.738 1.990 1.00 88.81 107 ASP A N 1
ATOM 795 C CA . ASP A 1 107 ? -10.846 -17.125 0.790 1.00 88.81 107 ASP A CA 1
ATOM 796 C C . ASP A 1 107 ? -12.319 -16.669 0.839 1.00 88.81 107 ASP A C 1
ATOM 798 O O . ASP A 1 107 ? -12.773 -16.000 1.774 1.00 88.81 107 ASP A O 1
ATOM 802 N N . SER A 1 108 ? -13.097 -17.051 -0.178 1.00 85.50 108 SER A N 1
ATOM 803 C CA . SER A 1 108 ? -14.527 -16.733 -0.273 1.00 85.50 108 SER A CA 1
ATOM 804 C C . SER A 1 108 ? -15.385 -17.362 0.833 1.00 85.50 108 SER A C 1
ATOM 806 O O . SER A 1 108 ? -16.497 -16.893 1.072 1.00 85.50 108 SER A O 1
ATOM 808 N N . THR A 1 109 ? -14.884 -18.390 1.522 1.00 91.62 109 THR A N 1
ATOM 809 C CA . THR A 1 109 ? -15.546 -19.027 2.672 1.00 91.62 109 THR A CA 1
ATOM 810 C C . THR A 1 109 ? -15.188 -18.350 3.998 1.00 91.62 109 THR A C 1
ATOM 812 O O . THR A 1 109 ? -15.817 -18.614 5.022 1.00 91.62 109 THR A O 1
ATOM 815 N N . GLY A 1 110 ? -14.207 -17.441 3.983 1.00 88.31 110 GLY A N 1
ATOM 816 C CA . GLY A 1 110 ? -13.672 -16.770 5.164 1.00 88.31 110 GLY A CA 1
ATOM 817 C C . GLY A 1 110 ? -12.576 -17.561 5.882 1.00 88.31 110 GLY A C 1
ATOM 818 O O . GLY A 1 110 ? -12.139 -17.140 6.958 1.00 88.31 110 GLY A O 1
ATOM 819 N N . ALA A 1 111 ? -12.126 -18.683 5.315 1.00 93.69 111 ALA A N 1
ATOM 820 C CA . ALA A 1 111 ? -11.029 -19.465 5.863 1.00 93.69 111 ALA A CA 1
ATOM 821 C C . ALA A 1 111 ? -9.695 -18.757 5.609 1.00 93.69 111 ALA A C 1
ATOM 823 O O . ALA A 1 111 ? -9.483 -18.185 4.541 1.00 93.69 111 ALA A O 1
ATOM 824 N N . THR A 1 112 ? -8.791 -18.797 6.591 1.00 94.19 112 THR A N 1
ATOM 825 C CA . THR A 1 112 ? -7.426 -18.291 6.410 1.00 94.19 112 THR A CA 1
ATOM 826 C C . THR A 1 112 ? -6.706 -19.138 5.367 1.00 94.19 112 THR A C 1
ATOM 828 O O . THR A 1 112 ? -6.676 -20.364 5.484 1.00 94.19 112 THR A O 1
ATOM 831 N N . VAL A 1 113 ? -6.070 -18.484 4.402 1.00 91.56 113 VAL A N 1
ATOM 832 C CA . VAL A 1 113 ? -5.264 -19.134 3.366 1.00 91.56 113 VAL A CA 1
ATOM 833 C C . VAL A 1 113 ? -3.856 -18.555 3.335 1.00 91.56 113 VAL A C 1
ATOM 835 O O . VAL A 1 113 ? -3.629 -17.408 3.727 1.00 91.56 113 VAL A O 1
ATOM 838 N N . ALA A 1 114 ? -2.896 -19.366 2.891 1.00 87.56 114 ALA A N 1
ATOM 839 C CA . ALA A 1 114 ? -1.546 -18.886 2.635 1.00 87.56 114 ALA A CA 1
ATOM 840 C C . ALA A 1 114 ? -1.538 -17.958 1.405 1.00 87.56 114 ALA A C 1
ATOM 842 O O . ALA A 1 114 ? -2.340 -18.170 0.490 1.00 87.56 114 ALA A O 1
ATOM 843 N N . PRO A 1 115 ? -0.629 -16.969 1.348 1.00 80.62 115 PRO A N 1
ATOM 844 C CA . PRO A 1 115 ? -0.395 -16.215 0.124 1.00 80.62 115 PRO A CA 1
ATOM 845 C C . PRO A 1 115 ? -0.042 -17.153 -1.035 1.00 80.62 115 PRO A C 1
ATOM 847 O O . PRO A 1 115 ? 0.695 -18.130 -0.860 1.00 80.62 115 PRO A O 1
ATOM 850 N N . HIS A 1 116 ? -0.558 -16.858 -2.226 1.00 76.31 116 HIS A N 1
ATOM 851 C CA . HIS A 1 116 ? -0.078 -17.506 -3.443 1.00 76.31 116 HIS A CA 1
ATOM 852 C C . HIS A 1 116 ? 1.351 -17.053 -3.751 1.00 76.31 116 HIS A C 1
ATOM 854 O O . HIS A 1 116 ? 1.760 -15.973 -3.341 1.00 76.31 116 HIS A O 1
ATOM 860 N N . ARG A 1 117 ? 2.113 -17.881 -4.473 1.00 72.19 117 ARG A N 1
ATOM 861 C CA . ARG A 1 117 ? 3.506 -17.564 -4.823 1.00 72.19 117 ARG A CA 1
ATOM 862 C C . ARG A 1 117 ? 3.575 -16.355 -5.755 1.00 72.19 117 ARG A C 1
ATOM 864 O O . ARG A 1 117 ? 2.643 -16.103 -6.512 1.00 72.19 117 ARG A O 1
ATOM 871 N N . GLY A 1 118 ? 4.706 -15.654 -5.737 1.00 67.94 118 GLY A N 1
ATOM 872 C CA . GLY A 1 118 ? 4.964 -14.552 -6.661 1.00 67.94 118 GLY A CA 1
ATOM 873 C C . GLY A 1 118 ? 4.953 -14.994 -8.125 1.00 67.94 118 GLY A C 1
ATOM 874 O O . GLY A 1 118 ? 5.153 -16.170 -8.449 1.00 67.94 118 GLY A O 1
ATOM 875 N N . GLY A 1 119 ? 4.713 -14.031 -9.016 1.00 67.56 119 GLY A N 1
ATOM 876 C CA . GLY A 1 119 ? 4.871 -14.231 -10.455 1.00 67.56 119 GLY A CA 1
ATOM 877 C C . GLY A 1 119 ? 6.329 -14.492 -10.838 1.00 67.56 119 GLY A C 1
ATOM 878 O O . GLY A 1 119 ? 7.251 -14.276 -10.052 1.00 67.56 119 GLY A O 1
ATOM 879 N N . LEU A 1 120 ? 6.551 -14.960 -12.066 1.00 69.06 120 LEU A N 1
ATOM 880 C CA . LEU A 1 120 ? 7.907 -15.126 -12.586 1.00 69.06 120 LEU A CA 1
ATOM 881 C C . LEU A 1 120 ? 8.546 -13.750 -12.802 1.00 69.06 120 LEU A C 1
ATOM 883 O O . LEU A 1 120 ? 8.015 -12.938 -13.559 1.00 69.06 120 LEU A O 1
ATOM 887 N N . SER A 1 121 ? 9.690 -13.523 -12.161 1.00 69.88 121 SER A N 1
ATOM 888 C CA . SER A 1 121 ? 10.485 -12.302 -12.290 1.00 69.88 121 SER A CA 1
ATOM 889 C C . SER A 1 121 ? 11.804 -12.587 -13.003 1.00 69.88 121 SER A C 1
ATOM 891 O O . SER A 1 121 ? 12.344 -13.692 -12.902 1.00 69.88 121 SER A O 1
ATOM 893 N N . ALA A 1 122 ? 12.321 -11.596 -13.728 1.00 69.19 122 ALA A N 1
ATOM 894 C CA . ALA A 1 122 ? 13.647 -11.686 -14.323 1.00 69.19 122 ALA A CA 1
ATOM 895 C C . ALA A 1 122 ? 14.718 -11.646 -13.223 1.00 69.19 122 ALA A C 1
ATOM 897 O O . ALA A 1 122 ? 14.657 -10.828 -12.307 1.00 69.19 122 ALA A O 1
ATOM 898 N N . ASP A 1 123 ? 15.721 -12.513 -13.322 1.00 70.31 123 ASP A N 1
ATOM 899 C CA . ASP A 1 123 ? 16.897 -12.435 -12.462 1.00 70.31 123 ASP A CA 1
ATOM 900 C C . ASP A 1 123 ? 17.964 -11.585 -13.167 1.00 70.31 123 ASP A C 1
ATOM 902 O O . ASP A 1 123 ? 18.521 -11.998 -14.184 1.00 70.31 123 ASP A O 1
ATOM 906 N N . GLY A 1 124 ? 18.167 -10.352 -12.693 1.00 65.00 124 GLY A N 1
ATOM 907 C CA . GLY A 1 124 ? 19.109 -9.384 -13.263 1.00 65.00 124 GLY A CA 1
ATOM 908 C C . GLY A 1 124 ? 18.569 -7.951 -13.333 1.00 65.00 124 GLY A C 1
ATOM 909 O O . GLY A 1 124 ? 17.497 -7.649 -12.811 1.00 65.00 124 GLY A O 1
ATOM 910 N N . CYS A 1 125 ? 19.324 -7.089 -14.014 1.00 63.72 125 CYS A N 1
ATOM 911 C CA . CYS A 1 125 ? 19.174 -5.629 -14.028 1.00 63.72 125 CYS A CA 1
ATOM 912 C C . CYS A 1 125 ? 18.079 -5.074 -14.967 1.00 63.72 125 CYS A C 1
ATOM 914 O O . CYS A 1 125 ? 18.087 -3.897 -15.319 1.00 63.72 125 CYS A O 1
ATOM 916 N N . GLY A 1 126 ? 17.172 -5.931 -15.446 1.00 65.38 126 GLY A N 1
ATOM 917 C CA . GLY A 1 126 ? 16.145 -5.541 -16.416 1.00 65.38 126 GLY A CA 1
ATOM 918 C C . GLY A 1 126 ? 16.694 -5.062 -17.777 1.00 65.38 126 GLY A C 1
ATOM 919 O O . GLY A 1 126 ? 17.877 -5.250 -18.082 1.00 65.38 126 GLY A O 1
ATOM 920 N N . PRO A 1 127 ? 15.831 -4.468 -18.625 1.00 60.53 127 PRO A N 1
ATOM 921 C CA . PRO A 1 127 ? 16.188 -3.977 -19.963 1.00 60.53 127 PRO A CA 1
ATOM 922 C C . PRO A 1 127 ? 17.257 -2.874 -19.983 1.00 60.53 127 PRO A C 1
ATOM 924 O O . PRO A 1 127 ? 17.962 -2.744 -20.981 1.00 60.53 127 PRO A O 1
ATOM 927 N N . ARG A 1 128 ? 17.434 -2.131 -18.879 1.00 61.84 128 ARG A N 1
ATOM 928 C CA . ARG A 1 128 ? 18.451 -1.068 -18.757 1.00 61.84 128 ARG A CA 1
ATOM 929 C C . ARG A 1 128 ? 19.886 -1.583 -18.660 1.00 61.84 128 ARG A C 1
ATOM 931 O O . ARG A 1 128 ? 20.841 -0.829 -18.860 1.00 61.84 128 ARG A O 1
ATOM 938 N N . GLY A 1 129 ? 20.048 -2.856 -18.301 1.00 63.25 129 GLY A N 1
ATOM 939 C CA . GLY A 1 129 ? 21.339 -3.410 -17.912 1.00 63.25 129 GLY A CA 1
ATOM 940 C C . GLY A 1 129 ? 21.871 -2.822 -16.596 1.00 63.25 129 GLY A C 1
ATOM 941 O O . GLY A 1 129 ? 21.286 -1.931 -15.988 1.00 63.25 129 GLY A O 1
ATOM 942 N N . CYS A 1 130 ? 23.002 -3.349 -16.123 1.00 65.69 130 CYS A N 1
ATOM 943 C CA . CYS A 1 130 ? 23.571 -3.006 -14.814 1.00 65.69 130 CYS A CA 1
ATOM 944 C C . CYS A 1 130 ? 24.416 -1.721 -14.867 1.00 65.69 130 CYS A C 1
ATOM 946 O O . CYS A 1 130 ? 25.638 -1.774 -14.737 1.00 65.69 130 CYS A O 1
ATOM 948 N N . THR A 1 131 ? 23.779 -0.579 -15.125 1.00 61.19 131 THR A N 1
ATOM 949 C CA . THR A 1 131 ? 24.461 0.692 -15.434 1.00 61.19 131 THR A CA 1
ATOM 950 C C . THR A 1 131 ? 24.554 1.687 -14.267 1.00 61.19 131 THR A C 1
ATOM 952 O O . THR A 1 131 ? 25.251 2.690 -14.402 1.00 61.19 131 THR A O 1
ATOM 955 N N . GLY A 1 132 ? 23.966 1.389 -13.102 1.00 58.75 132 GLY A N 1
ATOM 956 C CA . GLY A 1 132 ? 24.004 2.229 -11.895 1.00 58.75 132 GLY A CA 1
ATOM 957 C C . GLY A 1 132 ? 22.869 3.256 -11.872 1.00 58.75 132 GLY A C 1
ATOM 958 O O . GLY A 1 132 ? 22.713 4.039 -12.811 1.00 58.75 132 GLY A O 1
ATOM 959 N N . TYR A 1 133 ? 22.051 3.286 -10.815 1.00 58.25 133 TYR A N 1
ATOM 960 C CA . TYR A 1 133 ? 20.898 4.187 -10.726 1.00 58.25 133 TYR A CA 1
ATOM 961 C C . TYR A 1 133 ? 21.241 5.457 -9.938 1.00 58.25 133 TYR A C 1
ATOM 963 O O . TYR A 1 133 ? 21.537 5.403 -8.752 1.00 58.25 133 TYR A O 1
ATOM 971 N N . GLY A 1 134 ? 21.219 6.616 -10.604 1.00 53.22 134 GLY A N 1
ATOM 972 C CA . GLY A 1 134 ? 21.771 7.878 -10.092 1.00 53.22 134 GLY A CA 1
ATOM 973 C C . GLY A 1 134 ? 20.826 8.802 -9.314 1.00 53.22 134 GLY A C 1
ATOM 974 O O . GLY A 1 134 ? 21.167 9.970 -9.160 1.00 53.22 134 GLY A O 1
ATOM 975 N N . MET A 1 135 ? 19.647 8.354 -8.870 1.00 53.34 135 MET A N 1
ATOM 976 C CA . MET A 1 135 ? 18.684 9.246 -8.202 1.00 53.34 135 MET A CA 1
ATOM 977 C C . MET A 1 135 ? 17.960 8.592 -7.021 1.00 53.34 135 MET A C 1
ATOM 979 O O . MET A 1 135 ? 16.769 8.292 -7.107 1.00 53.34 135 MET A O 1
ATOM 983 N N . ASP A 1 136 ? 18.621 8.432 -5.873 1.00 52.97 136 ASP A N 1
ATOM 984 C CA . ASP A 1 136 ? 17.845 8.559 -4.637 1.00 52.97 136 ASP A CA 1
ATOM 985 C C . ASP A 1 136 ? 17.448 10.037 -4.428 1.00 52.97 136 ASP A C 1
ATOM 987 O O . ASP A 1 136 ? 18.038 10.955 -5.003 1.00 52.97 136 ASP A O 1
ATOM 991 N N . THR A 1 137 ? 16.434 10.303 -3.607 1.00 49.28 137 THR A N 1
ATOM 992 C CA . THR A 1 137 ? 15.974 11.674 -3.309 1.00 49.28 137 THR A CA 1
ATOM 993 C C . THR A 1 137 ? 17.026 12.542 -2.589 1.00 49.28 137 THR A C 1
ATOM 995 O O . THR A 1 137 ? 16.749 13.696 -2.275 1.00 49.28 137 THR A O 1
ATOM 998 N N . SER A 1 138 ? 18.212 11.999 -2.294 1.00 50.06 138 SER A N 1
ATOM 999 C CA . SER A 1 138 ? 19.387 12.689 -1.749 1.00 50.06 138 SER A CA 1
ATOM 1000 C C . SER A 1 138 ? 20.548 12.833 -2.749 1.00 50.06 138 SER A C 1
ATOM 1002 O O . SER A 1 138 ? 21.586 13.383 -2.386 1.00 50.06 138 SER A O 1
ATOM 1004 N N . GLY A 1 139 ? 20.380 12.402 -4.006 1.00 51.50 139 GLY A N 1
ATOM 1005 C CA . GLY A 1 139 ? 21.401 12.478 -5.056 1.00 51.50 139 GLY A CA 1
ATOM 1006 C C . GLY A 1 139 ? 22.492 11.404 -4.977 1.00 51.50 139 GLY A C 1
ATOM 1007 O O . GLY A 1 139 ? 23.518 11.534 -5.644 1.00 51.50 139 GLY A O 1
ATOM 1008 N N . THR A 1 140 ? 22.304 10.351 -4.178 1.00 51.22 140 THR A N 1
ATOM 1009 C CA . THR A 1 140 ? 23.243 9.223 -4.103 1.00 51.22 140 THR A CA 1
ATOM 1010 C C . THR A 1 140 ? 22.899 8.187 -5.169 1.00 51.22 140 THR A C 1
ATOM 1012 O O . THR A 1 140 ? 21.732 7.844 -5.371 1.00 51.22 140 THR A O 1
ATOM 1015 N N . ALA A 1 141 ? 23.925 7.663 -5.843 1.00 55.28 141 ALA A N 1
ATOM 1016 C CA . ALA A 1 141 ? 23.761 6.531 -6.741 1.00 55.28 141 ALA A CA 1
ATOM 1017 C C . ALA A 1 141 ? 23.480 5.256 -5.929 1.00 55.28 141 ALA A C 1
ATOM 1019 O O . ALA A 1 141 ? 24.260 4.892 -5.046 1.00 55.28 141 ALA A O 1
ATOM 1020 N N . LEU A 1 142 ? 22.374 4.582 -6.228 1.00 55.84 142 LEU A N 1
ATOM 1021 C CA . LEU A 1 142 ? 22.058 3.267 -5.688 1.00 55.84 142 LEU A CA 1
ATOM 1022 C C . LEU A 1 142 ? 22.775 2.201 -6.537 1.00 55.84 142 LEU A C 1
ATOM 1024 O O . LEU A 1 142 ? 22.815 2.284 -7.768 1.00 55.84 142 LEU A O 1
ATOM 1028 N N . GLU A 1 143 ? 23.370 1.207 -5.870 1.00 55.97 143 GLU A N 1
ATOM 1029 C CA . GLU A 1 143 ? 23.873 -0.018 -6.516 1.00 55.97 143 GLU A CA 1
ATOM 1030 C C . GLU A 1 143 ? 22.700 -0.730 -7.246 1.00 55.97 143 GLU A C 1
ATOM 1032 O O . GLU A 1 143 ? 21.552 -0.435 -6.947 1.00 55.97 143 GLU A O 1
ATOM 1037 N N . GLU A 1 144 ? 22.931 -1.655 -8.188 1.00 62.62 144 GLU A N 1
ATOM 1038 C CA . GLU A 1 144 ? 21.869 -2.308 -9.003 1.00 62.62 144 GLU A CA 1
ATOM 1039 C C . GLU A 1 144 ? 21.585 -3.762 -8.554 1.00 62.62 144 GLU A C 1
ATOM 1041 O O . GLU A 1 144 ? 22.519 -4.540 -8.348 1.00 62.62 144 GLU A O 1
ATOM 1046 N N . GLY A 1 145 ? 20.317 -4.123 -8.338 1.00 62.66 145 GLY A N 1
ATOM 1047 C CA . GLY A 1 145 ? 19.837 -5.406 -7.797 1.00 62.66 145 GLY A CA 1
ATOM 1048 C C . GLY A 1 145 ? 18.960 -6.183 -8.785 1.00 62.66 145 GLY A C 1
ATOM 1049 O O . GLY A 1 145 ? 18.667 -5.697 -9.874 1.00 62.66 145 GLY A O 1
ATOM 1050 N N . SER A 1 146 ? 18.538 -7.407 -8.437 1.00 66.94 146 SER A N 1
ATOM 1051 C CA . SER A 1 146 ? 17.659 -8.195 -9.316 1.00 66.94 146 SER A CA 1
ATOM 1052 C C . SER A 1 146 ? 16.170 -7.957 -9.037 1.00 66.94 146 SER A C 1
ATOM 1054 O O . SER A 1 146 ? 15.738 -7.874 -7.887 1.00 66.94 146 SER A O 1
ATOM 1056 N N . MET A 1 147 ? 15.348 -7.942 -10.094 1.00 68.25 147 MET A N 1
ATOM 1057 C CA . MET A 1 147 ? 13.879 -7.877 -9.972 1.00 68.25 147 MET A CA 1
ATOM 1058 C C . MET A 1 147 ? 13.296 -9.045 -9.167 1.00 68.25 147 MET A C 1
ATOM 1060 O O . MET A 1 147 ? 12.221 -8.938 -8.573 1.00 68.25 147 MET A O 1
ATOM 1064 N N . SER A 1 148 ? 13.985 -10.186 -9.168 1.00 68.56 148 SER A N 1
ATOM 1065 C CA . SER A 1 148 ? 13.653 -11.349 -8.350 1.00 68.56 148 SER A CA 1
ATOM 1066 C C . SER A 1 148 ? 13.863 -11.081 -6.854 1.00 68.56 148 SER A C 1
ATOM 1068 O O . SER A 1 148 ? 13.086 -11.582 -6.055 1.00 68.56 148 SER A O 1
ATOM 1070 N N . GLN A 1 149 ? 14.843 -10.263 -6.456 1.00 67.44 149 GLN A N 1
ATOM 1071 C CA . GLN A 1 149 ? 15.079 -9.896 -5.053 1.00 67.44 149 GLN A CA 1
ATOM 1072 C C . GLN A 1 149 ? 14.072 -8.871 -4.526 1.00 67.44 149 GLN A C 1
ATOM 1074 O O . GLN A 1 149 ? 13.734 -8.909 -3.348 1.00 67.44 149 GLN A O 1
ATOM 1079 N N . LEU A 1 150 ? 13.601 -7.958 -5.377 1.00 69.62 150 LEU A N 1
ATOM 1080 C CA . LEU A 1 150 ? 12.664 -6.909 -4.968 1.00 69.62 150 LEU A CA 1
ATOM 1081 C C . LEU A 1 150 ? 11.226 -7.419 -4.809 1.00 69.62 150 LEU A C 1
ATOM 1083 O O . LEU A 1 150 ? 10.522 -6.989 -3.903 1.00 69.62 150 LEU A O 1
ATOM 1087 N N . TYR A 1 151 ? 10.791 -8.330 -5.685 1.00 70.94 151 TYR A N 1
ATOM 1088 C CA . TYR A 1 151 ? 9.388 -8.753 -5.788 1.00 70.94 151 TYR A CA 1
ATOM 1089 C C . TYR A 1 151 ? 9.177 -10.264 -5.593 1.00 70.94 151 TYR A C 1
ATOM 1091 O O . TYR A 1 151 ? 8.196 -10.823 -6.088 1.00 70.94 151 TYR A O 1
ATOM 1099 N N . ALA A 1 152 ? 10.089 -10.945 -4.888 1.00 63.22 152 ALA A N 1
ATOM 1100 C CA . ALA A 1 152 ? 9.910 -12.352 -4.498 1.00 63.22 152 ALA A CA 1
ATOM 1101 C C . ALA A 1 152 ? 8.813 -12.547 -3.439 1.00 63.22 152 ALA A C 1
ATOM 1103 O O . ALA A 1 152 ? 8.255 -13.643 -3.311 1.00 63.22 152 ALA A O 1
ATOM 1104 N N . ASP A 1 153 ? 8.515 -11.493 -2.686 1.00 67.19 153 ASP A N 1
ATOM 1105 C CA . ASP A 1 153 ? 7.659 -11.550 -1.516 1.00 67.19 153 ASP A CA 1
ATOM 1106 C C . ASP A 1 153 ? 6.174 -11.500 -1.890 1.00 67.19 153 ASP A C 1
ATOM 1108 O O . ASP A 1 153 ? 5.715 -10.680 -2.684 1.00 67.19 153 ASP A O 1
ATOM 1112 N N . THR A 1 154 ? 5.397 -12.399 -1.286 1.00 74.69 154 THR A N 1
ATOM 1113 C CA . THR A 1 154 ? 3.936 -12.446 -1.419 1.00 74.69 154 THR A CA 1
ATOM 1114 C C . THR A 1 154 ? 3.302 -12.595 -0.051 1.00 74.69 154 THR A C 1
ATOM 1116 O O . THR A 1 154 ? 3.719 -13.428 0.753 1.00 74.69 154 THR A O 1
ATOM 1119 N N . GLY A 1 155 ? 2.283 -11.787 0.230 1.00 80.38 155 GLY A N 1
ATOM 1120 C CA . GLY A 1 155 ? 1.584 -11.831 1.506 1.00 80.38 155 GLY A CA 1
ATOM 1121 C C . GLY A 1 155 ? 1.250 -10.460 2.061 1.00 80.38 155 GLY A C 1
ATOM 1122 O O . GLY A 1 155 ? 1.077 -9.494 1.323 1.00 80.38 155 GLY A O 1
ATOM 1123 N N . ILE A 1 156 ? 1.101 -10.418 3.383 1.00 86.12 156 ILE A N 1
ATOM 1124 C CA . ILE A 1 156 ? 0.845 -9.197 4.137 1.00 86.12 156 ILE A CA 1
ATOM 1125 C C . ILE A 1 156 ? 2.108 -8.884 4.913 1.00 86.12 156 ILE A C 1
ATOM 1127 O O . ILE A 1 156 ? 2.602 -9.728 5.660 1.00 86.12 156 ILE A O 1
ATOM 1131 N N . PHE A 1 157 ? 2.577 -7.658 4.758 1.00 85.81 157 PHE A N 1
ATOM 1132 C CA . PHE A 1 157 ? 3.800 -7.193 5.372 1.00 85.81 157 PHE A CA 1
ATOM 1133 C C . PHE A 1 157 ? 3.537 -5.966 6.233 1.00 85.81 157 PHE A C 1
ATOM 1135 O O . PHE A 1 157 ? 2.594 -5.210 5.988 1.00 85.81 157 PHE A O 1
ATOM 1142 N N . TYR A 1 158 ? 4.372 -5.781 7.250 1.00 86.69 158 TYR A N 1
ATOM 1143 C CA . TYR A 1 158 ? 4.314 -4.635 8.141 1.00 86.69 158 TYR A CA 1
ATOM 1144 C C . TYR A 1 158 ? 5.669 -3.938 8.139 1.00 86.69 158 TYR A C 1
ATOM 1146 O O . TYR A 1 158 ? 6.663 -4.525 8.553 1.00 86.69 158 TYR A O 1
ATOM 1154 N N . ALA A 1 159 ? 5.687 -2.686 7.689 1.00 86.19 159 ALA A N 1
ATOM 1155 C CA . ALA A 1 159 ? 6.887 -1.868 7.637 1.00 86.19 159 ALA A CA 1
ATOM 1156 C C . ALA A 1 159 ? 6.841 -0.766 8.697 1.00 86.19 159 ALA A C 1
ATOM 1158 O O . ALA A 1 159 ? 5.837 -0.071 8.858 1.00 86.19 159 ALA A O 1
ATOM 1159 N N . THR A 1 160 ? 7.969 -0.568 9.375 1.00 86.62 160 THR A N 1
ATOM 1160 C CA . THR A 1 160 ? 8.258 0.644 10.162 1.00 86.62 160 THR A CA 1
ATOM 1161 C C . THR A 1 160 ? 9.418 1.434 9.567 1.00 86.62 160 THR A C 1
ATOM 1163 O O . THR A 1 160 ? 9.946 2.339 10.212 1.00 86.62 160 THR A O 1
ATOM 1166 N N . ASP A 1 161 ? 9.860 1.064 8.363 1.00 85.62 161 ASP A N 1
ATOM 1167 C CA . ASP A 1 161 ? 10.929 1.757 7.664 1.00 85.62 161 ASP A CA 1
ATOM 1168 C C . ASP A 1 161 ? 10.486 3.202 7.370 1.00 85.62 161 ASP A C 1
ATOM 1170 O O . ASP A 1 161 ? 9.433 3.396 6.751 1.00 85.62 161 ASP A O 1
ATOM 1174 N N . PRO A 1 162 ? 11.263 4.226 7.770 1.00 85.25 162 PRO A N 1
ATOM 1175 C CA . PRO A 1 162 ? 10.915 5.623 7.527 1.00 85.25 162 PRO A CA 1
ATOM 1176 C C . PRO A 1 162 ? 10.634 5.953 6.057 1.00 85.25 162 PRO A C 1
ATOM 1178 O O . PRO A 1 162 ? 9.834 6.842 5.778 1.00 85.25 162 PRO A O 1
ATOM 1181 N N . ARG A 1 163 ? 11.228 5.218 5.108 1.00 84.75 163 ARG A N 1
ATOM 1182 C CA . ARG A 1 163 ? 10.998 5.403 3.668 1.00 84.75 163 ARG A CA 1
ATOM 1183 C C . ARG A 1 163 ? 9.572 5.048 3.249 1.00 84.75 163 ARG A C 1
ATOM 1185 O O . ARG A 1 163 ? 9.086 5.573 2.253 1.00 84.75 163 ARG A O 1
ATOM 1192 N N . THR A 1 164 ? 8.898 4.186 4.011 1.00 86.44 164 THR A N 1
ATOM 1193 C CA . THR A 1 164 ? 7.494 3.792 3.792 1.00 86.44 164 THR A CA 1
ATOM 1194 C C . THR A 1 164 ? 6.502 4.676 4.547 1.00 86.44 164 THR A C 1
ATOM 1196 O O . THR A 1 164 ? 5.292 4.501 4.408 1.00 86.44 164 THR A O 1
ATOM 1199 N N . ALA A 1 165 ? 6.982 5.649 5.329 1.00 87.94 165 ALA A N 1
ATOM 1200 C CA . ALA A 1 165 ? 6.114 6.566 6.050 1.00 87.94 165 ALA A CA 1
ATOM 1201 C C . ALA A 1 165 ? 5.282 7.422 5.081 1.00 87.94 165 ALA A C 1
ATOM 1203 O O . ALA A 1 165 ? 5.777 7.923 4.071 1.00 87.94 165 ALA A O 1
ATOM 1204 N N . ARG A 1 166 ? 4.003 7.602 5.420 1.00 88.12 166 ARG A N 1
ATOM 1205 C CA . ARG A 1 166 ? 3.050 8.407 4.650 1.00 88.12 166 ARG A CA 1
ATOM 1206 C C . ARG A 1 166 ? 3.510 9.863 4.548 1.00 88.12 166 ARG A C 1
ATOM 1208 O O . ARG A 1 166 ? 3.852 10.472 5.558 1.00 88.12 166 ARG A O 1
ATOM 1215 N N . VAL A 1 167 ? 3.392 10.447 3.360 1.00 87.56 167 VAL A N 1
ATOM 1216 C CA . VAL A 1 167 ? 3.576 11.875 3.086 1.00 87.56 167 VAL A CA 1
ATOM 1217 C C . VAL A 1 167 ? 2.336 12.397 2.347 1.00 87.56 167 VAL A C 1
ATOM 1219 O O . VAL A 1 167 ? 2.052 11.911 1.255 1.00 87.56 167 VAL A O 1
ATOM 1222 N N . PRO A 1 168 ? 1.591 13.380 2.894 1.00 85.50 168 PRO A N 1
ATOM 1223 C CA . PRO A 1 168 ? 1.783 14.011 4.203 1.00 85.50 168 PRO A CA 1
ATOM 1224 C C . PRO A 1 168 ? 1.505 13.052 5.374 1.00 85.50 168 PRO A C 1
ATOM 1226 O O . PRO A 1 168 ? 0.583 12.240 5.325 1.00 85.50 168 PRO A O 1
ATOM 1229 N N . ASP A 1 169 ? 2.265 13.193 6.461 1.00 78.62 169 ASP A N 1
ATOM 1230 C CA . ASP A 1 169 ? 2.247 12.293 7.629 1.00 78.62 169 ASP A CA 1
ATOM 1231 C C . ASP A 1 169 ? 1.076 12.539 8.605 1.00 78.62 169 ASP A C 1
ATOM 1233 O O . ASP A 1 169 ? 1.013 11.941 9.687 1.00 78.62 169 ASP A O 1
ATOM 1237 N N . GLY A 1 170 ? 0.173 13.454 8.245 1.00 71.06 170 GLY A N 1
ATOM 1238 C CA . GLY A 1 170 ? -0.987 13.837 9.048 1.00 71.06 170 GLY A CA 1
ATOM 1239 C C . GLY A 1 170 ? -0.657 14.640 10.313 1.00 71.06 170 GLY A C 1
ATOM 1240 O O . GLY A 1 170 ? -1.538 14.804 11.150 1.00 71.06 170 GLY A O 1
ATOM 1241 N N . SER A 1 171 ? 0.575 15.144 10.480 1.00 66.94 171 SER A N 1
ATOM 1242 C CA . SER A 1 171 ? 0.995 15.900 11.678 1.00 66.94 171 SER A CA 1
ATOM 1243 C C . SER A 1 171 ? 0.364 17.294 11.820 1.00 66.94 171 SER A C 1
ATOM 1245 O O . SER A 1 171 ? 0.434 17.894 12.893 1.00 66.94 171 SER A O 1
ATOM 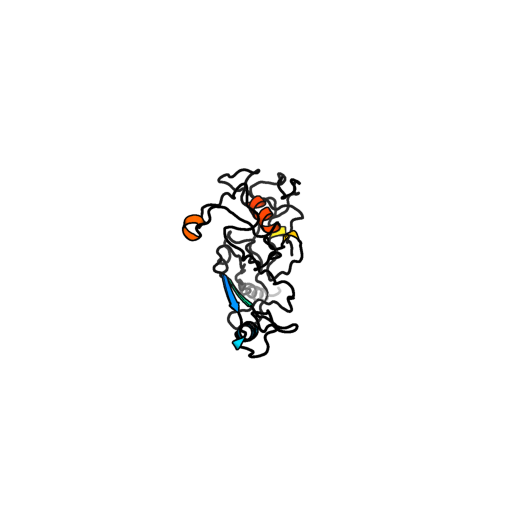1247 N N . VAL A 1 172 ? -0.286 17.807 10.771 1.00 59.69 172 VAL A N 1
ATOM 1248 C CA . VAL A 1 172 ? -1.017 19.085 10.775 1.00 59.69 172 VAL A CA 1
ATOM 1249 C C . VAL A 1 172 ? -2.515 18.844 11.003 1.00 59.69 172 VAL A C 1
ATOM 1251 O O . VAL A 1 172 ? -3.072 17.852 10.533 1.00 59.69 172 VAL A O 1
ATOM 1254 N N . ALA A 1 173 ? -3.173 19.736 11.752 1.00 45.88 173 ALA A N 1
ATOM 1255 C CA . ALA A 1 173 ? -4.551 19.548 12.212 1.00 45.88 173 ALA A CA 1
ATOM 1256 C C . ALA A 1 173 ? -5.550 19.337 11.054 1.00 45.88 173 ALA A C 1
ATOM 1258 O O . ALA A 1 173 ? -5.539 20.086 10.082 1.00 45.88 173 ALA A O 1
ATOM 1259 N N . ALA A 1 174 ? -6.446 18.353 11.231 1.00 54.56 174 ALA A N 1
ATOM 1260 C CA . ALA A 1 174 ? -7.325 17.755 10.216 1.00 54.56 174 ALA A CA 1
ATOM 1261 C C . ALA A 1 174 ? -6.579 16.901 9.173 1.00 54.56 174 ALA A C 1
ATOM 1263 O O . ALA A 1 174 ? -6.650 17.210 7.992 1.00 54.56 174 ALA A O 1
ATOM 1264 N N . GLU A 1 175 ? -5.894 15.839 9.642 1.00 57.22 175 GLU A N 1
ATOM 1265 C CA . GLU A 1 175 ? -5.366 14.686 8.878 1.00 57.22 175 GLU A CA 1
ATOM 1266 C C . GLU A 1 175 ? -5.598 14.815 7.367 1.00 57.22 175 GLU A C 1
ATOM 1268 O O . GLU A 1 175 ? -6.620 14.362 6.847 1.00 57.22 175 GLU A O 1
ATOM 1273 N N . THR A 1 176 ? -4.685 15.493 6.666 1.00 72.19 176 THR A N 1
ATOM 1274 C CA . THR A 1 176 ? -4.835 15.759 5.233 1.00 72.19 176 THR A CA 1
ATOM 1275 C C . THR A 1 176 ? -4.888 14.428 4.497 1.00 72.19 176 THR A C 1
ATOM 1277 O O . THR A 1 176 ? -3.852 13.787 4.315 1.00 72.19 176 THR A O 1
ATOM 1280 N N . PHE A 1 177 ? -6.087 13.973 4.121 1.00 78.00 177 PHE A N 1
ATOM 1281 C CA . PHE A 1 177 ? -6.280 12.757 3.333 1.00 78.00 177 PHE A CA 1
ATOM 1282 C C . PHE A 1 177 ? -5.335 12.760 2.132 1.00 78.00 177 PHE A C 1
ATOM 1284 O O . PHE A 1 177 ? -5.091 13.810 1.535 1.00 78.00 177 PHE A O 1
ATOM 1291 N N . LEU A 1 178 ? -4.791 11.590 1.792 1.00 84.56 178 LEU A N 1
ATOM 1292 C CA . LEU A 1 178 ? -4.038 11.457 0.550 1.00 84.56 178 LEU A CA 1
ATOM 1293 C C . LEU A 1 178 ? -4.957 11.828 -0.614 1.00 84.56 178 LEU A C 1
ATOM 1295 O O . LEU A 1 178 ? -6.111 11.395 -0.664 1.00 84.56 178 LEU A O 1
ATOM 1299 N N . SER A 1 179 ? -4.455 12.666 -1.509 1.00 84.06 179 SER A N 1
ATOM 1300 C CA . SER A 1 179 ? -5.177 13.136 -2.682 1.00 84.06 179 SER A CA 1
ATOM 1301 C C . SER A 1 179 ? -4.258 13.128 -3.896 1.00 84.06 179 SER A C 1
ATOM 1303 O O . SER A 1 179 ? -3.045 12.968 -3.787 1.00 84.06 179 SER A O 1
ATOM 1305 N N . LEU A 1 180 ? -4.846 13.363 -5.067 1.00 83.75 180 LEU A N 1
ATOM 1306 C CA . LEU A 1 180 ? -4.116 13.537 -6.326 1.00 83.75 180 LEU A CA 1
ATOM 1307 C C . LEU A 1 180 ? -3.340 14.864 -6.401 1.00 83.75 180 LEU A C 1
ATOM 1309 O O . LEU A 1 180 ? -2.778 15.186 -7.437 1.00 83.75 180 LEU A O 1
ATOM 1313 N N . SER A 1 181 ? -3.361 15.665 -5.336 1.00 86.06 181 SER A N 1
ATOM 1314 C CA . SER A 1 181 ? -2.826 17.028 -5.302 1.00 86.06 181 SER A CA 1
ATOM 1315 C C . SER A 1 181 ? -1.911 17.262 -4.095 1.00 86.06 181 SER A C 1
ATOM 1317 O O . SER A 1 181 ? -1.727 18.402 -3.668 1.00 86.06 181 SER A O 1
ATOM 1319 N N . ASN A 1 182 ? -1.440 16.192 -3.451 1.00 87.62 182 ASN A N 1
ATOM 1320 C CA . ASN A 1 182 ? -0.549 16.266 -2.301 1.00 87.62 182 ASN A CA 1
ATOM 1321 C C . ASN A 1 182 ? 0.422 15.085 -2.269 1.00 87.62 182 ASN A C 1
ATOM 1323 O O . ASN A 1 182 ? 0.169 14.052 -2.879 1.00 87.62 182 ASN A O 1
ATOM 1327 N N . GLY A 1 183 ? 1.515 15.244 -1.523 1.00 89.12 183 GLY A N 1
ATOM 1328 C CA . GLY A 1 183 ? 2.563 14.237 -1.387 1.00 89.12 183 GLY A CA 1
ATOM 1329 C C . GLY A 1 183 ? 3.911 14.752 -1.877 1.00 89.12 183 GLY A C 1
ATOM 1330 O O . GLY A 1 183 ? 4.178 15.955 -1.869 1.00 89.12 183 GLY A O 1
ATOM 1331 N N . ILE A 1 184 ? 4.763 13.823 -2.288 1.00 88.31 184 ILE A N 1
ATOM 1332 C CA . ILE A 1 184 ? 6.056 14.085 -2.911 1.00 88.31 184 ILE A CA 1
ATOM 1333 C C . ILE A 1 184 ? 5.798 14.315 -4.396 1.00 88.31 184 ILE A C 1
ATOM 1335 O O . ILE A 1 184 ? 5.421 13.380 -5.101 1.00 88.31 184 ILE A O 1
ATOM 1339 N N . LEU A 1 185 ? 5.976 15.555 -4.855 1.00 87.50 185 LEU A N 1
ATOM 1340 C CA . LEU A 1 185 ? 5.854 15.883 -6.273 1.00 87.50 185 LEU A CA 1
ATOM 1341 C C . LEU A 1 185 ? 6.896 15.092 -7.071 1.00 87.50 185 LEU A C 1
ATOM 1343 O O . LEU A 1 185 ? 8.083 15.107 -6.734 1.00 87.50 185 LEU A O 1
ATOM 1347 N N . MET A 1 186 ? 6.442 14.407 -8.116 1.00 82.50 186 MET A N 1
ATOM 1348 C CA . MET A 1 186 ? 7.292 13.569 -8.946 1.00 82.50 186 MET A CA 1
ATOM 1349 C C . MET A 1 186 ? 7.838 14.354 -10.137 1.00 82.50 186 MET A C 1
ATOM 1351 O O . MET A 1 186 ? 7.134 14.569 -11.118 1.00 82.50 186 MET A O 1
ATOM 1355 N N . VAL A 1 187 ? 9.102 14.774 -10.051 1.00 79.62 187 VAL A N 1
ATOM 1356 C CA . VAL A 1 187 ? 9.819 15.470 -11.127 1.00 79.62 187 VAL A CA 1
ATOM 1357 C C . VAL A 1 187 ? 11.186 14.807 -11.320 1.00 79.62 187 VAL A C 1
ATOM 1359 O O . VAL A 1 187 ? 11.985 14.821 -10.380 1.00 79.62 187 VAL A O 1
ATOM 1362 N N . PRO A 1 188 ? 11.496 14.269 -12.516 1.00 74.62 188 PRO A N 1
ATOM 1363 C CA . PRO A 1 188 ? 10.665 14.237 -13.730 1.00 74.62 188 PRO A CA 1
ATOM 1364 C C . PRO A 1 188 ? 9.459 13.287 -13.616 1.00 74.62 188 PRO A C 1
ATOM 1366 O O . PRO A 1 188 ? 9.507 12.298 -12.894 1.00 74.62 188 PRO A O 1
ATOM 1369 N N . GLU A 1 189 ? 8.379 13.552 -14.348 1.00 76.19 189 GLU A N 1
ATOM 1370 C CA . GLU A 1 189 ? 7.218 12.651 -14.381 1.00 76.19 189 GLU A CA 1
ATOM 1371 C C . GLU A 1 189 ? 7.576 11.296 -15.016 1.00 76.19 189 GLU A C 1
ATOM 1373 O O . GLU A 1 189 ? 8.432 11.207 -15.896 1.00 76.19 189 GLU A O 1
ATOM 1378 N N . SER A 1 190 ? 6.916 10.216 -14.589 1.00 73.25 190 SER A N 1
ATOM 1379 C CA . SER A 1 190 ? 7.128 8.899 -15.205 1.00 73.25 190 SER A CA 1
ATOM 1380 C C . SER A 1 190 ? 6.614 8.860 -16.649 1.00 73.25 190 SER A C 1
ATOM 1382 O O . SER A 1 190 ? 5.641 9.524 -16.990 1.00 73.25 190 SER A O 1
ATOM 1384 N N . THR A 1 191 ? 7.178 7.990 -17.479 1.00 70.88 191 THR A N 1
ATOM 1385 C CA . THR A 1 191 ? 6.765 7.785 -18.882 1.00 70.88 191 THR A CA 1
ATOM 1386 C C . THR A 1 191 ? 5.288 7.403 -19.040 1.00 70.88 191 THR A C 1
ATOM 1388 O O . THR A 1 191 ? 4.663 7.702 -20.056 1.00 70.88 191 THR A O 1
ATOM 1391 N N . ALA A 1 192 ? 4.717 6.727 -18.040 1.00 68.12 192 ALA A N 1
ATOM 1392 C CA . ALA A 1 192 ? 3.312 6.324 -18.031 1.00 68.12 192 ALA A CA 1
ATOM 1393 C C . ALA A 1 192 ? 2.371 7.395 -17.444 1.00 68.12 192 ALA A C 1
ATOM 1395 O O . ALA A 1 192 ? 1.163 7.160 -17.358 1.00 68.12 192 ALA A O 1
ATOM 1396 N N . PHE A 1 193 ? 2.898 8.557 -17.046 1.00 70.75 193 PHE A N 1
ATOM 1397 C CA . PHE A 1 193 ? 2.082 9.701 -16.652 1.00 70.75 193 PHE A CA 1
ATOM 1398 C C . PHE A 1 193 ? 1.171 10.127 -17.814 1.00 70.75 193 PHE A C 1
ATOM 1400 O O . PHE A 1 193 ? 1.499 9.916 -18.983 1.00 70.75 193 PHE A O 1
ATOM 1407 N N . GLY A 1 194 ? -0.023 10.639 -17.521 1.00 66.88 194 GLY A N 1
ATOM 1408 C CA . GLY A 1 194 ? -0.996 10.973 -18.561 1.00 66.88 194 GLY A CA 1
ATOM 1409 C C . GLY A 1 194 ? -1.959 9.849 -18.946 1.00 66.88 194 GLY A C 1
ATOM 1410 O O . GLY A 1 194 ? -3.067 10.112 -19.414 1.00 66.88 194 GLY A O 1
ATOM 1411 N N . GLN A 1 195 ? -1.590 8.576 -18.739 1.00 69.31 195 GLN A N 1
ATOM 1412 C CA . GLN A 1 195 ? -2.407 7.438 -19.198 1.00 69.31 195 GLN A CA 1
ATOM 1413 C C . GLN A 1 195 ? -3.770 7.340 -18.504 1.00 69.31 195 GLN A C 1
ATOM 1415 O O . GLN A 1 195 ? -4.694 6.729 -19.045 1.00 69.31 195 GLN A O 1
ATOM 1420 N N . LEU A 1 196 ? -3.897 7.923 -17.311 1.00 65.75 196 LEU A N 1
ATOM 1421 C CA . LEU A 1 196 ? -5.121 7.894 -16.516 1.00 65.75 196 LEU A CA 1
ATOM 1422 C C . LEU A 1 196 ? -5.768 9.276 -16.361 1.00 65.75 196 LEU A C 1
ATOM 1424 O O . LEU A 1 196 ? -6.839 9.358 -15.767 1.00 65.75 196 LEU A O 1
ATOM 1428 N N . ASP A 1 197 ? -5.196 10.345 -16.917 1.00 69.38 197 ASP A N 1
ATOM 1429 C CA . ASP A 1 197 ? -5.645 11.724 -16.670 1.00 69.38 197 ASP A CA 1
ATOM 1430 C C . ASP A 1 197 ? -7.104 11.947 -17.067 1.00 69.38 197 ASP A C 1
ATOM 1432 O O . ASP A 1 197 ? -7.859 12.580 -16.334 1.00 69.38 197 ASP A O 1
ATOM 1436 N N . GLY A 1 198 ? -7.549 11.335 -18.170 1.00 64.00 198 GLY A N 1
ATOM 1437 C CA . GLY A 1 198 ? -8.951 11.380 -18.602 1.00 64.00 198 GLY A CA 1
ATOM 1438 C C . GLY A 1 198 ? -9.941 10.706 -17.639 1.00 64.00 198 GLY A C 1
ATOM 1439 O O . GLY A 1 198 ? -11.148 10.874 -17.797 1.00 64.00 198 GLY A O 1
ATOM 1440 N N . ILE A 1 199 ? -9.447 9.945 -16.657 1.00 68.12 199 ILE A N 1
ATOM 1441 C CA . ILE A 1 199 ? -10.232 9.229 -15.641 1.00 68.12 199 ILE A CA 1
ATOM 1442 C C . ILE A 1 199 ? -10.091 9.897 -14.268 1.00 68.12 199 ILE A C 1
ATOM 1444 O O . ILE A 1 199 ? -11.093 10.076 -13.578 1.00 68.12 199 ILE A O 1
ATOM 1448 N N . VAL A 1 200 ? -8.867 10.244 -13.853 1.00 71.81 200 VAL A N 1
ATOM 1449 C CA . VAL A 1 200 ? -8.580 10.765 -12.501 1.00 71.81 200 VAL A CA 1
ATOM 1450 C C . VAL A 1 200 ? -8.488 12.289 -12.428 1.00 71.81 200 VAL A C 1
ATOM 1452 O O . VAL A 1 200 ? -8.631 12.836 -11.337 1.00 71.81 200 VAL A O 1
ATOM 1455 N N . GLY A 1 201 ? -8.288 12.986 -13.551 1.00 72.75 201 GLY A N 1
ATOM 1456 C CA . GLY A 1 201 ? -8.169 14.447 -13.587 1.00 72.75 201 GLY A CA 1
ATOM 1457 C C . GLY A 1 201 ? -6.950 14.994 -12.837 1.00 72.75 201 GLY A C 1
ATOM 1458 O O . GLY A 1 201 ? -6.994 16.125 -12.354 1.00 72.75 201 GLY A O 1
ATOM 1459 N N . ALA A 1 202 ? -5.896 14.187 -12.686 1.00 73.44 202 ALA A N 1
ATOM 1460 C CA . ALA A 1 202 ? -4.640 14.620 -12.087 1.00 73.44 202 ALA A CA 1
ATOM 1461 C C . ALA A 1 202 ? -3.885 15.539 -13.059 1.00 73.44 202 ALA A C 1
ATOM 1463 O O . ALA A 1 202 ? -3.878 15.289 -14.260 1.00 73.44 202 ALA A O 1
ATOM 1464 N N . ILE A 1 203 ? -3.293 16.612 -12.531 1.00 74.94 203 ILE A N 1
ATOM 1465 C CA . ILE A 1 203 ? -2.493 17.581 -13.304 1.00 74.94 203 ILE A CA 1
ATOM 1466 C C . ILE A 1 203 ? -0.997 17.347 -13.068 1.00 74.94 203 ILE A C 1
ATOM 1468 O O . ILE A 1 203 ? -0.206 17.548 -13.977 1.00 74.94 203 ILE A O 1
ATOM 1472 N N . ASP A 1 204 ? -0.647 16.878 -11.870 1.00 82.88 204 ASP A N 1
ATOM 1473 C CA . ASP A 1 204 ? 0.705 16.518 -11.455 1.00 82.88 204 ASP A CA 1
ATOM 1474 C C . ASP A 1 204 ? 0.699 15.085 -10.896 1.00 82.88 204 ASP A C 1
ATOM 1476 O O . ASP A 1 204 ? -0.329 14.589 -10.412 1.00 82.88 204 ASP A O 1
ATOM 1480 N N . LEU A 1 205 ? 1.861 14.427 -10.904 1.00 81.31 205 LEU A N 1
ATOM 1481 C CA . LEU A 1 205 ? 2.059 13.127 -10.264 1.00 81.31 205 LEU A CA 1
ATOM 1482 C C . LEU A 1 205 ? 2.647 13.293 -8.860 1.00 81.31 205 LEU A C 1
ATOM 1484 O O . LEU A 1 205 ? 3.688 13.926 -8.678 1.00 81.31 205 LEU A O 1
ATOM 1488 N N . TYR A 1 206 ? 2.018 12.658 -7.871 1.00 85.62 206 TYR A N 1
ATOM 1489 C CA . TYR A 1 206 ? 2.512 12.623 -6.498 1.00 85.62 206 TYR A CA 1
ATOM 1490 C C . TYR A 1 206 ? 2.683 11.188 -6.003 1.00 85.62 206 TYR A C 1
ATOM 1492 O O . TYR A 1 206 ? 1.785 10.361 -6.155 1.00 85.62 206 TYR A O 1
ATOM 1500 N N . ALA A 1 207 ? 3.811 10.924 -5.348 1.00 87.38 207 ALA A N 1
ATOM 1501 C CA . ALA A 1 207 ? 4.000 9.743 -4.515 1.00 87.38 207 ALA A CA 1
ATOM 1502 C C . ALA A 1 207 ? 3.663 10.068 -3.052 1.00 87.38 207 ALA A C 1
ATOM 1504 O O . ALA A 1 207 ? 3.870 11.191 -2.587 1.00 87.38 207 ALA A O 1
ATOM 1505 N N . HIS A 1 208 ? 3.194 9.076 -2.294 1.00 89.88 208 HIS A N 1
ATOM 1506 C CA . HIS A 1 208 ? 2.794 9.268 -0.891 1.00 89.88 208 HIS A CA 1
ATOM 1507 C C . HIS A 1 208 ? 3.741 8.624 0.122 1.00 89.88 208 HIS A C 1
ATOM 1509 O O . HIS A 1 208 ? 3.432 8.603 1.310 1.00 89.88 208 HIS A O 1
ATOM 1515 N N . ASN A 1 209 ? 4.898 8.133 -0.318 1.00 88.62 209 ASN A N 1
ATOM 1516 C CA . ASN A 1 209 ? 6.053 7.822 0.522 1.00 88.62 209 ASN A CA 1
ATOM 1517 C C . ASN A 1 209 ? 7.338 7.814 -0.330 1.00 88.62 209 ASN A C 1
ATOM 1519 O O . ASN A 1 209 ? 7.285 7.821 -1.562 1.00 88.62 209 ASN A O 1
ATOM 1523 N N . GLN A 1 210 ? 8.496 7.845 0.330 1.00 85.56 210 GLN A N 1
ATOM 1524 C CA . GLN A 1 210 ? 9.796 7.945 -0.336 1.00 85.56 210 GLN A CA 1
ATOM 1525 C C . GLN A 1 210 ? 10.154 6.667 -1.104 1.00 85.56 210 GLN A C 1
ATOM 1527 O O . GLN A 1 210 ? 10.764 6.745 -2.169 1.00 85.56 210 GLN A O 1
ATOM 1532 N N . TRP A 1 211 ? 9.781 5.501 -0.574 1.00 82.62 211 TRP A N 1
ATOM 1533 C CA . TRP A 1 211 ? 10.064 4.224 -1.216 1.00 82.62 211 TRP A CA 1
ATOM 1534 C C . TRP A 1 211 ? 9.333 4.108 -2.560 1.00 82.62 211 TRP A C 1
ATOM 1536 O O . TRP A 1 211 ? 9.992 3.884 -3.570 1.00 82.62 211 TRP A O 1
ATOM 1546 N N . ASP A 1 212 ? 8.026 4.386 -2.606 1.00 81.94 212 ASP A N 1
ATOM 1547 C CA . ASP A 1 212 ? 7.221 4.398 -3.837 1.00 81.94 212 ASP A CA 1
ATOM 1548 C C . ASP A 1 212 ? 7.785 5.378 -4.873 1.00 81.94 212 ASP A C 1
ATOM 1550 O O . ASP A 1 212 ? 7.899 5.033 -6.048 1.00 81.94 212 ASP A O 1
ATOM 1554 N N . ALA A 1 213 ? 8.185 6.584 -4.447 1.00 81.38 213 ALA A N 1
ATOM 1555 C CA . ALA A 1 213 ? 8.786 7.570 -5.345 1.00 81.38 213 ALA A CA 1
ATOM 1556 C C . ALA A 1 213 ? 10.046 7.013 -6.027 1.00 81.38 213 ALA A C 1
ATOM 1558 O O . ALA A 1 213 ? 10.203 7.119 -7.241 1.00 81.38 213 ALA A O 1
ATOM 1559 N N . ILE A 1 214 ? 10.923 6.371 -5.249 1.00 79.12 214 ILE A N 1
ATOM 1560 C CA . ILE A 1 214 ? 12.162 5.774 -5.755 1.00 79.12 214 ILE A CA 1
ATOM 1561 C C . ILE A 1 214 ? 11.868 4.591 -6.676 1.00 79.12 214 ILE A C 1
ATOM 1563 O O . ILE A 1 214 ? 12.511 4.490 -7.715 1.00 79.12 214 ILE A O 1
ATOM 1567 N N . GLN A 1 215 ? 10.884 3.744 -6.359 1.00 76.75 215 GLN A N 1
ATOM 1568 C CA . GLN A 1 215 ? 10.479 2.647 -7.247 1.00 76.75 215 GLN A CA 1
ATOM 1569 C C . GLN A 1 215 ? 9.967 3.177 -8.592 1.00 76.75 215 GLN A C 1
ATOM 1571 O O . GLN A 1 215 ? 10.386 2.711 -9.650 1.00 76.75 215 GLN A O 1
ATOM 1576 N N . VAL A 1 216 ? 9.105 4.198 -8.579 1.00 77.06 216 VAL A N 1
ATOM 1577 C CA . VAL A 1 216 ? 8.586 4.793 -9.818 1.00 77.06 216 VAL A CA 1
ATOM 1578 C C . VAL A 1 216 ? 9.704 5.430 -10.636 1.00 77.06 216 VAL A C 1
ATOM 1580 O O . VAL A 1 216 ? 9.696 5.286 -11.854 1.00 77.06 216 VAL A O 1
ATOM 1583 N N . TYR A 1 217 ? 10.689 6.088 -10.024 1.00 74.44 217 TYR A N 1
ATOM 1584 C CA . TYR A 1 217 ? 11.818 6.607 -10.795 1.00 74.44 217 TYR A CA 1
ATOM 1585 C C . TYR A 1 217 ? 12.744 5.498 -11.315 1.00 74.44 217 TYR A C 1
ATOM 1587 O O . TYR A 1 217 ? 13.215 5.560 -12.447 1.00 74.44 217 TYR A O 1
ATOM 1595 N N . ALA A 1 218 ? 12.966 4.450 -10.528 1.00 70.81 218 ALA A N 1
ATOM 1596 C CA . ALA A 1 218 ? 13.801 3.324 -10.921 1.00 70.81 218 ALA A CA 1
ATOM 1597 C C . ALA A 1 218 ? 13.227 2.544 -12.120 1.00 70.81 218 ALA A C 1
ATOM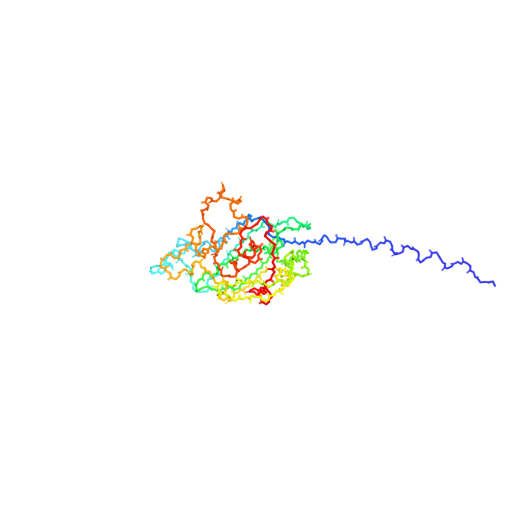 1599 O O . ALA A 1 218 ? 13.998 2.003 -12.913 1.00 70.81 218 ALA A O 1
ATOM 1600 N N . PHE A 1 219 ? 11.894 2.518 -12.284 1.00 69.62 219 PHE A N 1
ATOM 1601 C CA . PHE A 1 219 ? 11.206 1.791 -13.364 1.00 69.62 219 PHE A CA 1
ATOM 1602 C C . PHE A 1 219 ? 10.551 2.655 -14.442 1.00 69.62 219 PHE A C 1
ATOM 1604 O O . PHE A 1 219 ? 10.259 2.162 -15.526 1.00 69.62 219 PHE A O 1
ATOM 1611 N N . GLY A 1 220 ? 10.250 3.913 -14.141 1.00 65.56 220 GLY A N 1
ATOM 1612 C CA . GLY A 1 220 ? 9.375 4.759 -14.951 1.00 65.56 220 GLY A CA 1
ATOM 1613 C C . GLY A 1 220 ? 10.083 5.879 -15.703 1.00 65.56 220 GLY A C 1
ATOM 1614 O O . GLY A 1 220 ? 9.443 6.507 -16.551 1.00 65.56 220 GLY A O 1
ATOM 1615 N N . VAL A 1 221 ? 11.365 6.138 -15.422 1.00 63.69 221 VAL A N 1
ATOM 1616 C CA . VAL A 1 221 ? 12.172 7.161 -16.109 1.00 63.69 221 VAL A CA 1
ATOM 1617 C C . VAL A 1 221 ? 13.508 6.572 -16.565 1.00 63.69 221 VAL A C 1
ATOM 1619 O O . VAL A 1 221 ? 14.113 5.772 -15.856 1.00 63.69 221 VAL A O 1
ATOM 1622 N N . ASP A 1 222 ? 13.989 6.964 -17.744 1.00 59.00 222 ASP A N 1
ATOM 1623 C CA . ASP A 1 222 ? 15.308 6.551 -18.231 1.00 59.00 222 ASP A CA 1
ATOM 1624 C C . ASP A 1 222 ? 16.316 7.671 -17.988 1.00 59.00 222 ASP A C 1
ATOM 1626 O O . ASP A 1 222 ? 16.162 8.780 -18.494 1.00 59.00 222 ASP A O 1
ATOM 1630 N N . SER A 1 223 ? 17.373 7.385 -17.226 1.00 53.09 223 SER A N 1
ATOM 1631 C CA . SER A 1 223 ? 18.518 8.293 -17.067 1.00 53.09 223 SER A CA 1
ATOM 1632 C C . SER A 1 223 ? 18.144 9.717 -16.607 1.00 53.09 223 SER A C 1
ATOM 1634 O O . SER A 1 223 ? 18.833 10.685 -16.923 1.00 53.09 223 SER A O 1
ATOM 1636 N N . GLY A 1 224 ? 17.045 9.853 -15.853 1.00 49.25 224 GLY A N 1
ATOM 1637 C CA . GLY A 1 224 ? 16.522 11.144 -15.392 1.00 49.25 224 GLY A CA 1
ATOM 1638 C C . GLY A 1 224 ? 15.730 11.929 -16.447 1.00 49.25 224 GLY A C 1
ATOM 1639 O O . GLY A 1 224 ? 15.436 13.101 -16.228 1.00 49.25 224 GLY A O 1
ATOM 1640 N N . ALA A 1 225 ? 15.380 11.309 -17.577 1.00 51.03 225 ALA A N 1
ATOM 1641 C CA . ALA A 1 225 ? 14.563 11.877 -18.643 1.00 51.03 225 ALA A CA 1
ATOM 1642 C C . ALA A 1 225 ? 13.323 11.007 -18.926 1.00 51.03 225 ALA A C 1
ATOM 1644 O O . ALA A 1 225 ? 13.345 9.780 -18.811 1.00 51.03 225 ALA A O 1
ATOM 1645 N N . ILE A 1 226 ? 12.227 11.654 -19.328 1.00 51.56 226 ILE A N 1
ATOM 1646 C CA . ILE A 1 226 ? 11.023 10.971 -19.813 1.00 51.56 226 ILE A CA 1
ATOM 1647 C C . ILE A 1 226 ? 11.337 10.435 -21.215 1.00 51.56 226 ILE A C 1
ATOM 1649 O O . ILE A 1 226 ? 11.556 11.226 -22.134 1.00 51.56 226 ILE A O 1
ATOM 1653 N N . ASN A 1 227 ? 11.376 9.118 -21.413 1.00 48.91 227 ASN A N 1
ATOM 1654 C CA . ASN A 1 227 ? 11.510 8.532 -22.747 1.00 48.91 227 ASN A CA 1
ATOM 1655 C C . ASN A 1 227 ? 10.516 7.390 -22.938 1.00 48.91 227 ASN A C 1
ATOM 1657 O O . ASN A 1 227 ? 10.050 6.812 -21.974 1.00 48.91 227 ASN A O 1
ATOM 1661 N N . ALA A 1 228 ? 10.188 7.038 -24.181 1.00 50.16 228 ALA A N 1
ATOM 1662 C CA . ALA A 1 228 ? 9.157 6.039 -24.478 1.00 50.16 228 ALA A CA 1
ATOM 1663 C C . ALA A 1 228 ? 9.449 4.617 -23.948 1.00 50.16 228 ALA A C 1
ATOM 1665 O O . ALA A 1 228 ? 8.573 3.757 -24.051 1.00 50.16 228 ALA A O 1
ATOM 1666 N N . ASN A 1 229 ? 10.651 4.365 -23.417 1.00 51.81 229 ASN A N 1
ATOM 1667 C CA . ASN A 1 229 ? 11.124 3.022 -23.120 1.00 51.81 229 ASN A CA 1
ATOM 1668 C C . ASN A 1 229 ? 11.241 2.703 -21.635 1.00 51.81 229 ASN A C 1
ATOM 1670 O O . ASN A 1 229 ? 11.249 1.515 -21.353 1.00 51.81 229 ASN A O 1
ATOM 1674 N N . GLY A 1 230 ? 11.262 3.683 -20.714 1.00 50.31 230 GLY A N 1
ATOM 1675 C CA . GLY A 1 230 ? 11.215 3.438 -19.261 1.00 50.31 230 GLY A CA 1
ATOM 1676 C C . GLY A 1 230 ? 11.973 2.171 -18.857 1.00 50.31 230 GLY A C 1
ATOM 1677 O O . GLY A 1 230 ? 11.386 1.236 -18.311 1.00 50.31 230 GLY A O 1
ATOM 1678 N N . ASP A 1 231 ? 13.234 2.071 -19.278 1.00 56.19 231 ASP A N 1
ATOM 1679 C CA . ASP A 1 231 ? 13.994 0.837 -19.141 1.00 56.19 231 ASP A CA 1
ATOM 1680 C C . ASP A 1 231 ? 14.433 0.764 -17.683 1.00 56.19 231 ASP A C 1
ATOM 1682 O O . ASP A 1 231 ? 15.395 1.403 -17.280 1.00 56.19 231 ASP A O 1
ATOM 1686 N N . GLY A 1 232 ? 13.641 0.095 -16.852 1.00 56.06 232 GLY A N 1
ATOM 1687 C CA . GLY A 1 232 ? 13.844 0.105 -15.412 1.00 56.06 232 GLY A CA 1
ATOM 1688 C C . GLY A 1 232 ? 14.981 -0.788 -14.920 1.00 56.06 232 GLY A C 1
ATOM 1689 O O . GLY A 1 232 ? 15.349 -1.764 -15.581 1.00 56.06 232 GLY A O 1
ATOM 1690 N N . ASN A 1 233 ? 15.482 -0.496 -13.718 1.00 59.22 233 ASN A N 1
ATOM 1691 C CA . ASN A 1 233 ? 16.344 -1.390 -12.944 1.00 59.22 233 ASN A CA 1
ATOM 1692 C C . ASN A 1 233 ? 16.009 -1.310 -11.443 1.00 59.22 233 ASN A C 1
ATOM 1694 O O . ASN A 1 233 ? 15.576 -0.274 -10.957 1.00 59.22 233 ASN A O 1
ATOM 1698 N N . THR A 1 234 ? 16.192 -2.403 -10.702 1.00 60.34 234 THR A N 1
ATOM 1699 C CA . THR A 1 234 ? 16.018 -2.423 -9.243 1.00 60.34 234 THR A CA 1
ATOM 1700 C C . THR A 1 234 ? 17.252 -1.823 -8.569 1.00 60.34 234 THR A C 1
ATOM 1702 O O . THR A 1 234 ? 18.354 -2.285 -8.853 1.00 60.34 234 THR A O 1
ATOM 1705 N N . PRO A 1 235 ? 17.124 -0.915 -7.591 1.00 56.72 235 PRO A N 1
ATOM 1706 C CA . PRO A 1 235 ? 18.270 -0.523 -6.788 1.00 56.72 235 PRO A CA 1
ATOM 1707 C C . PRO A 1 235 ? 18.649 -1.632 -5.776 1.00 56.72 235 PRO A C 1
ATOM 1709 O O . PRO A 1 235 ? 17.857 -2.036 -4.925 1.00 56.72 235 PRO A O 1
ATOM 1712 N N . HIS A 1 236 ? 19.875 -2.148 -5.855 1.00 47.94 236 HIS A N 1
ATOM 1713 C CA . HIS A 1 236 ? 20.508 -3.086 -4.921 1.00 47.94 236 HIS A CA 1
ATOM 1714 C C . HIS A 1 236 ? 20.387 -2.589 -3.485 1.00 47.94 236 HIS A C 1
ATOM 1716 O O . HIS A 1 236 ? 20.620 -1.416 -3.190 1.00 47.94 236 HIS A O 1
ATOM 1722 N N . ARG A 1 237 ? 20.046 -3.504 -2.570 1.00 49.59 237 ARG A N 1
ATOM 1723 C CA . ARG A 1 237 ? 19.830 -3.235 -1.132 1.00 49.59 237 ARG A CA 1
ATOM 1724 C C . ARG A 1 237 ? 18.707 -2.240 -0.818 1.00 49.59 237 ARG A C 1
ATOM 1726 O O . ARG A 1 237 ? 18.350 -2.098 0.347 1.00 49.59 237 ARG A O 1
ATOM 1733 N N . TYR A 1 238 ? 18.062 -1.665 -1.828 1.00 53.78 238 TYR A N 1
ATOM 1734 C CA . TYR A 1 238 ? 16.701 -1.137 -1.757 1.00 53.78 238 TYR A CA 1
ATOM 1735 C C . TYR A 1 238 ? 15.695 -2.276 -1.985 1.00 53.78 238 TYR A C 1
ATOM 1737 O O . TYR A 1 238 ? 14.723 -2.133 -2.724 1.00 53.78 238 TYR A O 1
ATOM 1745 N N . GLY A 1 239 ? 15.958 -3.434 -1.364 1.00 52.44 239 GLY A N 1
ATOM 1746 C CA . GLY A 1 239 ? 15.019 -4.552 -1.336 1.00 52.44 239 GLY A CA 1
ATOM 1747 C C . GLY A 1 239 ? 13.699 -4.155 -0.672 1.00 52.44 239 GLY A C 1
ATOM 1748 O O . GLY A 1 239 ? 13.510 -2.989 -0.303 1.00 52.44 239 GLY A O 1
ATOM 1749 N N . SER A 1 240 ? 12.805 -5.136 -0.519 1.00 53.75 240 SER A N 1
ATOM 1750 C CA . SER A 1 240 ? 11.576 -5.026 0.278 1.00 53.75 240 SER A CA 1
ATOM 1751 C C . SER A 1 240 ? 11.792 -4.078 1.462 1.00 53.75 240 SER A C 1
ATOM 1753 O O . SER A 1 240 ? 12.655 -4.323 2.304 1.00 53.75 240 SER A O 1
ATOM 1755 N N . ALA A 1 241 ? 11.053 -2.967 1.528 1.00 52.12 241 ALA A N 1
ATOM 1756 C CA . ALA A 1 241 ? 11.065 -2.093 2.708 1.00 52.12 241 ALA A CA 1
ATOM 1757 C C . ALA A 1 241 ? 10.243 -2.693 3.870 1.00 52.12 241 ALA A C 1
ATOM 1759 O O . ALA A 1 241 ? 9.763 -1.969 4.744 1.00 52.12 241 ALA A O 1
ATOM 1760 N N . VAL A 1 242 ? 10.067 -4.015 3.827 1.00 50.62 242 VAL A N 1
ATOM 1761 C CA . VAL A 1 242 ? 9.232 -4.874 4.658 1.00 50.62 242 VAL A CA 1
ATOM 1762 C C . VAL A 1 242 ? 10.021 -6.074 5.156 1.00 50.62 242 VAL A C 1
ATOM 1764 O O . VAL A 1 242 ? 10.948 -6.512 4.440 1.00 50.62 242 VAL A O 1
#

Foldseek 3Di:
DDDPPDDPPPPPVPPPPPPPPPPLFAFFAFDWPKDKDWDPQLVLQACCVSPPPQDDVPDNGSHDPPDDTDMDMDTDTDGGPDPGRQVDDDDDDDDPPDDDPDDFDADPVRDGDDWRWHHDFDFAFFPLHQPWAQDQPVRRIFGFGGSCQARRDTDDDDAPQQQPQFVVNQPDPPRPPDALPGAAFQPPDFLCPPVCCVPRVRPTGHDGGSLVSVQRCQQGADPRHRDNCSRHTHGPPSHPSD

Sequence (242 aa):
MISKQRLVRAGLALALIMSVQADVRADSVAQIATSVRISRATATLIDPQGRPGMTTTGSRTAVRPGDILTFIAHFTPVPNGRIRGLGGYVTFYVPRNTEVVGARIIDSTGATVAPHRGGLSADGCGPRGCTGYGMDTSGTALEEGSMSQLYADTGIFYATDPRTARVPDGSVAAETFLSLSNGILMVPESTAFGQLDGIVGAIDLYAHNQWDAIQVYAFGVDSGAINANGDGNTPHRYGSAV